Protein AF-A0A0R2DDH2-F1 (afdb_monomer)

Mean predicted aligned error: 10.07 Å

Secondary structure (DSSP, 8-state):
--HHHHHHHHHHHTTTS----------HHHHHHTS-SS--HHHHHHHHHHHHHHHHHHHHHHHT-HHHHHHHHHHHHIIIIIS-PPP-HHHHHHHHHHTT--HHHHHHHHH-HHHHHHHHHHHHHHHHTT--STT-EEE--TTT-SSPEEESS--HHHHHHHHHHTTS--HHHHHSPP----------------------

Foldseek 3Di:
DCQLVLVVLLCVLLPPPDDDDDQDDDDQVVLCVVDDDDDDPVSSVVSSVQSLLLQQLLLLLCVQHPVLSSQLVVVVCCCCPVVVDRRDPVVSLVSCVVSVHPSVSSVVSSPDPSSVVVNVVSNVVCVVVVPDDPQKDWADDPVPDPHTDIDNHRDSQVVQVVCVVSVSDHSVSSPDDPPDPDPPDDDDDDDDDDDDDDDD

Radius of gyration: 20.94 Å; Cα contacts (8 Å, |Δi|>4): 177; chains: 1; bounding box: 58×62×46 Å

Organism: NCBI:txid1423803

InterPro domains:
  IPR036249 Thioredoxin-like superfamily [SSF52833] (52-134)

pLDDT: mean 81.93, std 19.66, range [26.41, 98.62]

Solvent-accessible surface area (backbone atoms only — not comparable to full-atom values): 12262 Å² total; per-residue (Å²): 137,62,40,69,62,34,53,49,55,50,36,62,75,50,70,74,80,60,85,86,80,92,70,73,82,87,54,70,67,62,50,54,73,74,49,66,97,83,69,53,73,65,60,50,51,54,54,44,50,51,54,51,52,54,50,18,44,40,40,20,37,34,76,78,31,66,69,40,14,51,51,35,47,52,51,49,47,41,42,40,68,76,64,65,42,79,88,45,70,68,54,52,53,52,45,36,54,77,47,68,49,62,62,70,60,36,59,56,29,37,76,30,68,64,25,54,50,53,49,52,50,38,46,49,53,36,53,76,70,67,56,85,62,82,65,50,46,76,48,70,47,86,89,82,47,94,63,66,47,80,35,70,69,51,44,60,64,57,52,33,53,49,33,35,78,70,71,74,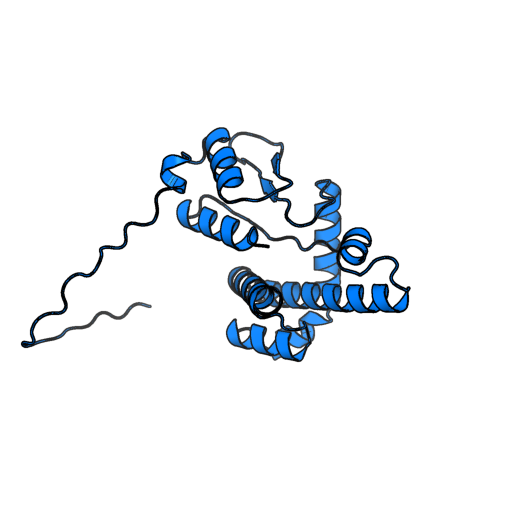45,56,47,68,72,72,68,54,72,84,84,69,79,78,86,86,75,92,77,85,88,82,84,88,82,86,84,90,82,90,83,135

Structure (mmCIF, N/CA/C/O backbone):
data_AF-A0A0R2DDH2-F1
#
_entry.id   AF-A0A0R2DDH2-F1
#
loop_
_atom_site.group_PDB
_atom_site.id
_atom_site.type_symbol
_atom_site.label_atom_id
_atom_site.label_alt_id
_atom_site.label_comp_id
_atom_site.label_asym_id
_atom_site.label_entity_id
_atom_site.label_seq_id
_atom_site.pdbx_PDB_ins_code
_atom_site.Cartn_x
_atom_site.Cartn_y
_atom_site.Cartn_z
_atom_site.occupancy
_atom_site.B_iso_or_equiv
_atom_site.auth_seq_id
_atom_site.auth_comp_id
_atom_site.auth_asym_id
_atom_site.auth_atom_id
_atom_site.pdbx_PDB_model_num
ATOM 1 N N . MET A 1 1 ? 7.000 -7.025 6.823 1.00 53.12 1 MET A N 1
ATOM 2 C CA . MET A 1 1 ? 6.275 -6.348 7.921 1.00 53.12 1 MET A CA 1
ATOM 3 C C . MET A 1 1 ? 5.019 -7.145 8.239 1.00 53.12 1 MET A C 1
ATOM 5 O O . MET A 1 1 ? 4.517 -7.813 7.346 1.00 53.12 1 MET A O 1
ATOM 9 N N . ARG A 1 2 ? 4.551 -7.139 9.495 1.00 76.75 2 ARG A N 1
ATOM 10 C CA . ARG A 1 2 ? 3.317 -7.838 9.925 1.00 76.75 2 ARG A CA 1
ATOM 11 C C . ARG A 1 2 ? 2.198 -6.866 10.337 1.00 76.75 2 ARG A C 1
ATOM 13 O O . ARG A 1 2 ? 1.132 -7.307 10.755 1.00 76.75 2 ARG A O 1
ATOM 20 N N . SER A 1 3 ? 2.439 -5.562 10.229 1.00 82.81 3 SER A N 1
ATOM 21 C CA . SER A 1 3 ? 1.581 -4.504 10.765 1.00 82.81 3 SER A CA 1
ATOM 22 C C . SER A 1 3 ? 0.201 -4.469 10.107 1.00 82.81 3 SER A C 1
ATOM 24 O O . SER A 1 3 ? -0.801 -4.349 10.803 1.00 82.81 3 SER A O 1
ATOM 26 N N . GLU A 1 4 ? 0.115 -4.675 8.795 1.00 85.62 4 GLU A N 1
ATOM 27 C CA . GLU A 1 4 ? -1.145 -4.717 8.049 1.00 85.62 4 GLU A CA 1
ATOM 28 C C . GLU A 1 4 ? -2.008 -5.906 8.473 1.00 85.62 4 GLU A C 1
ATOM 30 O O . GLU A 1 4 ? -3.202 -5.744 8.732 1.00 85.62 4 GLU A O 1
ATOM 35 N N . ARG A 1 5 ? -1.394 -7.089 8.634 1.00 87.38 5 ARG A N 1
ATOM 36 C CA . ARG A 1 5 ? -2.072 -8.280 9.174 1.00 87.38 5 ARG A CA 1
ATOM 37 C C . ARG A 1 5 ? -2.555 -8.043 10.610 1.00 87.38 5 ARG A C 1
ATOM 39 O O . ARG A 1 5 ? -3.672 -8.433 10.933 1.00 87.38 5 ARG A O 1
ATOM 46 N N . ASN A 1 6 ? -1.762 -7.367 11.446 1.00 86.75 6 ASN A N 1
ATOM 47 C CA . ASN A 1 6 ? -2.155 -7.019 12.818 1.00 86.75 6 ASN A CA 1
ATOM 48 C C . ASN A 1 6 ? -3.350 -6.051 12.852 1.00 86.75 6 ASN A C 1
ATOM 50 O O . ASN A 1 6 ? -4.280 -6.272 13.622 1.00 86.75 6 ASN A O 1
ATOM 54 N N . ILE A 1 7 ? -3.352 -5.013 12.005 1.00 86.88 7 ILE A N 1
ATOM 55 C CA . ILE A 1 7 ? -4.459 -4.045 11.908 1.00 86.88 7 ILE A CA 1
ATOM 56 C C . ILE A 1 7 ? -5.742 -4.735 11.439 1.00 86.88 7 ILE A C 1
ATOM 58 O O . ILE A 1 7 ? -6.810 -4.477 11.988 1.00 86.88 7 ILE A O 1
ATOM 62 N N . MET A 1 8 ? -5.651 -5.632 10.455 1.00 85.88 8 MET A N 1
ATOM 63 C CA . MET A 1 8 ? -6.814 -6.406 10.025 1.00 85.88 8 MET A CA 1
ATOM 64 C C . MET A 1 8 ? -7.331 -7.331 11.120 1.00 85.88 8 MET A C 1
ATOM 66 O O . MET A 1 8 ? -8.523 -7.300 11.404 1.00 85.88 8 MET A O 1
ATOM 70 N N . LYS A 1 9 ? -6.436 -8.079 11.786 1.00 85.69 9 LYS A N 1
ATOM 71 C CA . LYS A 1 9 ? -6.807 -8.931 12.922 1.00 85.69 9 LYS A CA 1
ATOM 72 C C . LYS A 1 9 ? -7.557 -8.112 13.972 1.00 85.69 9 LYS A C 1
ATOM 74 O O . LYS A 1 9 ? -8.606 -8.539 14.437 1.00 85.69 9 LYS A O 1
ATOM 79 N N . LEU A 1 10 ? -7.055 -6.928 14.318 1.00 84.62 10 LEU A N 1
ATOM 80 C CA . LEU A 1 10 ? -7.712 -6.034 15.270 1.00 84.62 10 LEU A CA 1
ATOM 81 C C . LEU A 1 10 ? -9.103 -5.597 14.781 1.00 84.62 10 LEU A C 1
ATOM 83 O O . LEU A 1 10 ? -10.067 -5.635 15.544 1.00 84.62 10 LEU A O 1
ATOM 87 N N . ALA A 1 11 ? -9.216 -5.188 13.516 1.00 85.38 11 ALA A N 1
ATOM 88 C CA . ALA A 1 11 ? -10.481 -4.745 12.936 1.00 85.38 11 ALA A CA 1
ATOM 89 C C . ALA A 1 11 ? -11.547 -5.855 12.935 1.00 85.38 11 ALA A C 1
ATOM 91 O O . ALA A 1 11 ? -12.715 -5.560 13.203 1.00 85.38 11 ALA A O 1
ATOM 92 N N . ASP A 1 12 ? -11.141 -7.107 12.706 1.00 83.75 12 ASP A N 1
ATOM 93 C CA . ASP A 1 12 ? -12.020 -8.277 12.773 1.00 83.75 12 ASP A CA 1
ATOM 94 C C . ASP A 1 12 ? -12.537 -8.510 14.206 1.00 83.75 12 ASP A C 1
ATOM 96 O O . ASP A 1 12 ? -13.735 -8.717 14.399 1.00 83.75 12 ASP A O 1
ATOM 100 N N . HIS A 1 13 ? -11.679 -8.379 15.232 1.00 81.38 13 HIS A N 1
ATOM 101 C CA . HIS A 1 13 ? -12.094 -8.504 16.643 1.00 81.38 13 HIS A CA 1
ATOM 102 C C . HIS A 1 13 ? -13.042 -7.378 17.085 1.00 81.38 13 HIS A C 1
ATOM 104 O O . HIS A 1 13 ? -13.909 -7.582 17.934 1.00 81.38 13 HIS A O 1
ATOM 110 N N . LEU A 1 14 ? -12.899 -6.180 16.513 1.00 79.50 14 LEU A N 1
ATOM 111 C CA . LEU A 1 14 ? -13.695 -5.002 16.874 1.00 79.50 14 LEU A CA 1
ATOM 112 C C . LEU A 1 14 ? -15.022 -4.889 16.106 1.00 79.50 14 LEU A C 1
ATOM 114 O O . LEU A 1 14 ? -15.728 -3.888 16.266 1.00 79.50 14 LEU A O 1
ATOM 118 N N . ASN A 1 15 ? -15.360 -5.900 15.295 1.00 68.19 15 ASN A N 1
ATOM 119 C CA . ASN A 1 15 ? -16.637 -6.098 14.603 1.00 68.19 15 ASN A CA 1
ATOM 120 C C . ASN A 1 15 ? -17.273 -4.788 14.094 1.00 68.19 15 ASN A C 1
ATOM 122 O O . ASN A 1 15 ? -18.353 -4.395 14.533 1.00 68.19 15 ASN A O 1
ATOM 126 N N . SER A 1 16 ? -16.583 -4.098 13.176 1.00 63.44 16 SER A N 1
ATOM 127 C CA . SER A 1 16 ? -16.999 -2.862 12.473 1.00 63.44 16 SER A CA 1
ATOM 128 C C . SER A 1 16 ? -16.955 -1.523 13.231 1.00 63.44 16 SER A C 1
ATOM 130 O O . SER A 1 16 ? -17.285 -0.491 12.648 1.00 63.44 16 SER A O 1
ATOM 132 N N . LYS A 1 17 ? -16.427 -1.470 14.461 1.00 69.75 17 LYS A N 1
ATOM 133 C CA . LYS A 1 17 ? -16.148 -0.181 15.139 1.00 69.75 17 LYS A CA 1
ATOM 134 C C . LYS A 1 17 ? -14.934 0.578 14.583 1.00 69.75 17 LYS A C 1
ATOM 136 O O . LYS A 1 17 ? -14.687 1.709 14.994 1.00 69.75 17 LYS A O 1
ATOM 141 N N . VAL A 1 18 ? -14.165 -0.025 13.674 1.00 77.88 18 VAL A N 1
ATOM 142 C CA . VAL A 1 18 ? -12.902 0.533 13.172 1.00 77.88 18 VAL A CA 1
ATOM 143 C C . VAL A 1 18 ? -12.913 0.641 11.654 1.00 77.88 18 VAL A C 1
ATOM 145 O O . VAL A 1 18 ? -13.172 -0.326 10.941 1.00 77.88 18 VAL A O 1
ATOM 148 N N . SER A 1 19 ? -12.567 1.830 11.162 1.00 82.62 19 SER A N 1
ATOM 149 C CA . SER A 1 19 ? -12.241 2.080 9.760 1.00 82.62 19 SER A CA 1
ATOM 150 C C . SER A 1 19 ? -10.747 2.354 9.647 1.00 82.62 19 SER A C 1
ATOM 152 O O . SER A 1 19 ? -10.200 3.138 10.417 1.00 82.62 19 SER A O 1
ATOM 154 N N . PHE A 1 20 ? -10.086 1.714 8.687 1.00 86.62 20 PHE A N 1
ATOM 155 C CA . PHE A 1 20 ? -8.660 1.898 8.441 1.00 86.62 20 PHE A CA 1
ATOM 156 C C . PHE A 1 20 ? -8.361 1.931 6.942 1.00 86.62 20 PHE A C 1
ATOM 158 O O . PHE A 1 20 ? -9.062 1.328 6.116 1.00 86.62 20 PHE A O 1
ATOM 165 N N . GLN A 1 21 ? -7.281 2.621 6.598 1.00 87.88 21 GLN A N 1
ATOM 166 C CA . GLN A 1 21 ? -6.750 2.712 5.248 1.00 87.88 21 GLN A CA 1
ATOM 167 C C . GLN A 1 21 ? -5.232 2.585 5.311 1.00 87.88 21 GLN A C 1
ATOM 169 O O . GLN A 1 21 ? -4.587 3.275 6.095 1.00 87.88 21 GLN A O 1
ATOM 174 N N . PHE A 1 22 ? -4.671 1.715 4.472 1.00 91.38 22 PHE A N 1
ATOM 175 C CA . PHE A 1 22 ? -3.227 1.644 4.287 1.00 91.38 22 PHE A CA 1
ATOM 176 C C . PHE A 1 22 ? -2.808 2.678 3.249 1.00 91.38 22 PHE A C 1
ATOM 178 O O . PHE A 1 22 ? -3.300 2.656 2.116 1.00 91.38 22 PHE A O 1
ATOM 185 N N . VAL A 1 23 ? -1.916 3.569 3.668 1.00 91.81 23 VAL A N 1
ATOM 186 C CA . VAL A 1 23 ? -1.350 4.648 2.861 1.00 91.81 23 VAL A CA 1
ATOM 187 C C . VAL A 1 23 ? 0.088 4.242 2.520 1.00 91.81 23 VAL A C 1
ATOM 189 O O . VAL A 1 23 ? 0.911 4.149 3.433 1.00 91.81 23 VAL A O 1
ATOM 192 N N . PRO A 1 24 ? 0.404 3.926 1.252 1.00 91.56 24 PRO A N 1
ATOM 193 C CA . PRO A 1 24 ? 1.761 3.599 0.857 1.00 91.56 24 PRO A CA 1
ATOM 194 C C . PRO A 1 24 ? 2.643 4.843 0.967 1.00 91.56 24 PRO A C 1
ATOM 196 O O . PRO A 1 24 ? 2.222 5.942 0.607 1.00 91.56 24 PRO A O 1
ATOM 199 N N . LEU A 1 25 ? 3.874 4.648 1.438 1.00 90.81 25 LEU A N 1
ATOM 200 C CA . LEU A 1 25 ? 4.876 5.698 1.560 1.00 90.81 25 LEU A CA 1
ATOM 201 C C . LEU A 1 25 ? 6.077 5.363 0.673 1.00 90.81 25 LEU A C 1
ATOM 203 O O . LEU A 1 25 ? 6.647 4.279 0.782 1.00 90.81 25 LEU A O 1
ATOM 207 N N . LEU A 1 26 ? 6.485 6.307 -0.170 1.00 91.31 26 LEU A N 1
ATOM 208 C CA . LEU A 1 26 ? 7.710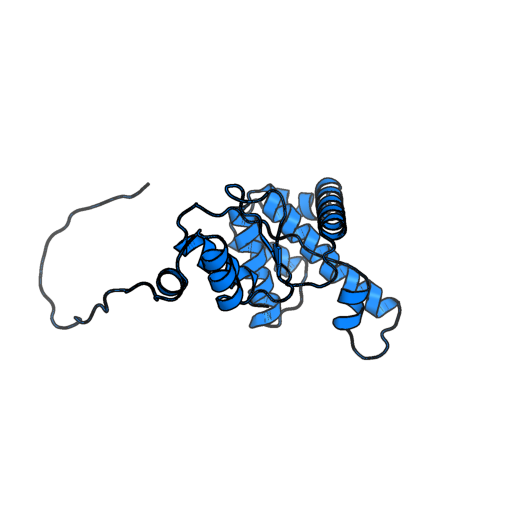 6.223 -0.961 1.00 91.31 26 LEU A CA 1
ATOM 209 C C . LEU A 1 26 ? 8.470 7.543 -0.877 1.00 91.31 26 LEU A C 1
ATOM 211 O O . LEU A 1 26 ? 7.955 8.604 -1.227 1.00 91.31 26 LEU A O 1
ATOM 215 N N . ASN A 1 27 ? 9.708 7.486 -0.409 1.00 88.31 27 ASN A N 1
ATOM 216 C CA . ASN A 1 27 ? 10.624 8.618 -0.373 1.00 88.31 27 ASN A CA 1
ATOM 217 C C . ASN A 1 27 ? 12.066 8.107 -0.527 1.00 88.31 27 ASN A C 1
ATOM 219 O O . ASN A 1 27 ? 12.308 6.900 -0.525 1.00 88.31 27 ASN A O 1
ATOM 223 N N . GLN A 1 28 ? 13.031 9.018 -0.665 1.00 85.19 28 GLN A N 1
ATOM 224 C CA . GLN A 1 28 ? 14.433 8.632 -0.861 1.00 85.19 28 GLN A CA 1
ATOM 225 C C . GLN A 1 28 ? 15.007 7.835 0.318 1.00 85.19 28 GLN A C 1
ATOM 227 O O . GLN A 1 28 ? 15.762 6.895 0.089 1.00 85.19 28 GLN A O 1
ATOM 232 N N . GLN A 1 29 ? 14.602 8.138 1.555 1.00 85.50 29 GLN A N 1
ATOM 233 C CA . GLN A 1 29 ? 15.086 7.428 2.743 1.00 85.50 29 GLN A CA 1
ATOM 234 C C . GLN A 1 29 ? 14.689 5.945 2.717 1.00 85.50 29 GLN A C 1
ATOM 236 O O . GLN A 1 29 ? 15.520 5.088 3.003 1.00 85.50 29 GLN A O 1
ATOM 241 N N . ILE A 1 30 ? 13.457 5.630 2.299 1.00 86.94 30 ILE A N 1
ATOM 242 C CA . ILE A 1 30 ? 12.976 4.246 2.139 1.00 86.94 30 ILE A CA 1
ATOM 243 C C . ILE A 1 30 ? 13.804 3.496 1.087 1.00 86.94 30 ILE A C 1
ATOM 245 O O . ILE A 1 30 ? 14.169 2.336 1.286 1.00 86.94 30 ILE A O 1
ATOM 249 N N . ILE A 1 31 ? 14.137 4.155 -0.027 1.00 88.88 31 ILE A N 1
ATOM 250 C CA . ILE A 1 31 ? 14.972 3.554 -1.074 1.00 88.88 31 ILE A CA 1
ATOM 251 C C . ILE A 1 31 ? 16.372 3.255 -0.545 1.00 88.88 31 ILE A C 1
ATOM 253 O O . ILE A 1 31 ? 16.856 2.136 -0.709 1.00 88.88 31 ILE A O 1
ATOM 257 N N . GLU A 1 32 ? 17.000 4.221 0.121 1.00 86.38 32 GLU A N 1
ATOM 258 C CA . GLU A 1 32 ? 18.350 4.078 0.671 1.00 86.38 32 GLU A CA 1
ATOM 259 C C . GLU A 1 32 ? 18.438 2.965 1.716 1.00 86.38 32 GLU A C 1
ATOM 261 O O . GLU A 1 32 ? 19.362 2.158 1.664 1.00 86.38 32 GLU A O 1
ATOM 266 N N . GLN A 1 33 ? 17.449 2.865 2.608 1.00 85.88 33 GLN A N 1
ATOM 267 C CA . GLN A 1 33 ? 17.371 1.810 3.626 1.00 85.88 33 GLN A CA 1
ATOM 268 C C . GLN A 1 33 ? 17.232 0.405 3.030 1.00 85.88 33 GLN A C 1
ATOM 270 O O . GLN A 1 33 ? 17.599 -0.579 3.670 1.00 85.88 33 GLN A O 1
ATOM 275 N N . SER A 1 34 ? 16.696 0.299 1.814 1.00 85.12 34 SER A N 1
ATOM 276 C CA . SER A 1 34 ? 16.480 -0.984 1.145 1.00 85.12 34 SER A CA 1
ATOM 277 C C . SER A 1 34 ? 17.700 -1.485 0.356 1.00 85.12 34 SER A C 1
ATOM 279 O O . SER A 1 34 ? 17.701 -2.624 -0.121 1.00 85.12 34 SER A O 1
ATOM 281 N N . LEU A 1 35 ? 18.721 -0.648 0.163 1.00 88.00 35 LEU A N 1
ATOM 282 C CA . LEU A 1 35 ? 19.890 -0.932 -0.670 1.00 88.00 35 LEU A CA 1
ATOM 283 C C . LEU A 1 35 ? 21.146 -1.185 0.178 1.00 88.00 35 LEU A C 1
ATOM 285 O O . LEU A 1 35 ? 21.194 -0.913 1.375 1.00 88.00 35 LEU A O 1
ATOM 289 N N . THR A 1 36 ? 22.178 -1.739 -0.456 1.00 82.69 36 THR A N 1
ATOM 290 C CA . THR A 1 36 ? 23.491 -1.948 0.167 1.00 82.69 36 THR A CA 1
ATOM 291 C C . THR A 1 36 ? 24.202 -0.617 0.425 1.00 82.69 36 THR A C 1
ATOM 293 O O . THR A 1 36 ? 23.817 0.435 -0.086 1.00 82.69 36 THR A O 1
ATOM 296 N N . ALA A 1 37 ? 25.264 -0.637 1.236 1.00 75.19 37 ALA A N 1
ATOM 297 C CA . ALA A 1 37 ? 26.001 0.574 1.577 1.00 75.19 37 ALA A CA 1
ATOM 298 C C . ALA A 1 37 ? 26.627 1.228 0.322 1.00 75.19 37 ALA A C 1
ATOM 300 O O . ALA A 1 37 ? 27.576 0.693 -0.246 1.00 75.19 37 ALA A O 1
ATOM 301 N N . ARG A 1 38 ? 26.130 2.429 -0.028 1.00 83.31 38 ARG A N 1
ATOM 302 C CA . ARG A 1 38 ? 26.512 3.300 -1.169 1.00 83.31 38 ARG A CA 1
ATOM 303 C C . ARG A 1 38 ? 25.999 2.847 -2.552 1.00 83.31 38 ARG A C 1
ATOM 305 O O . ARG A 1 38 ? 26.811 2.567 -3.431 1.00 83.31 38 ARG A O 1
ATOM 312 N N . PRO A 1 39 ? 24.676 2.869 -2.790 1.00 86.69 39 PRO A N 1
ATOM 313 C CA . PRO A 1 39 ? 24.130 2.559 -4.104 1.00 86.69 39 PRO A CA 1
ATOM 314 C C . PRO A 1 39 ? 24.378 3.699 -5.099 1.00 86.69 39 PRO A C 1
ATOM 316 O O . PRO A 1 39 ? 24.338 4.884 -4.742 1.00 86.69 39 PRO A O 1
ATOM 319 N N . THR A 1 40 ? 24.588 3.327 -6.356 1.00 91.12 40 THR A N 1
ATOM 320 C CA . THR A 1 40 ? 24.648 4.219 -7.517 1.00 91.12 40 THR A CA 1
ATOM 321 C C . THR A 1 40 ? 23.282 4.847 -7.816 1.00 91.12 40 THR A C 1
ATOM 323 O O . THR A 1 40 ? 22.241 4.406 -7.328 1.00 91.12 40 THR A O 1
ATOM 326 N N . LEU A 1 41 ? 23.264 5.892 -8.652 1.00 90.25 41 LEU A N 1
ATOM 327 C CA . LEU A 1 41 ? 22.010 6.511 -9.100 1.00 90.25 41 LEU A CA 1
ATOM 328 C C . LEU A 1 41 ? 21.125 5.534 -9.886 1.00 90.25 41 LEU A C 1
ATOM 330 O O . LEU A 1 41 ? 19.910 5.572 -9.726 1.00 90.25 41 LEU A O 1
ATOM 334 N N . ALA A 1 42 ? 21.726 4.655 -10.692 1.00 92.38 42 ALA A N 1
ATOM 335 C CA . ALA A 1 42 ? 20.993 3.638 -11.440 1.00 92.38 42 ALA A CA 1
ATOM 336 C C . ALA A 1 42 ? 20.279 2.666 -10.489 1.00 92.38 42 ALA A C 1
ATOM 338 O O . ALA A 1 42 ? 19.064 2.534 -10.560 1.00 92.38 42 ALA A O 1
ATOM 339 N N . GLU A 1 43 ? 20.993 2.112 -9.504 1.00 91.94 43 GLU A N 1
ATOM 340 C CA . GLU A 1 43 ? 20.407 1.189 -8.519 1.00 91.94 43 GLU A CA 1
ATOM 341 C C . GLU A 1 43 ? 19.287 1.840 -7.692 1.00 91.94 43 GLU A C 1
ATOM 343 O O . GLU A 1 43 ? 18.283 1.196 -7.377 1.00 91.94 43 GLU A O 1
ATOM 348 N N . ARG A 1 44 ? 19.429 3.131 -7.353 1.00 91.62 44 ARG A N 1
ATOM 349 C CA . ARG A 1 44 ? 18.370 3.898 -6.675 1.00 91.62 44 ARG A CA 1
ATOM 350 C C . ARG A 1 44 ? 17.134 4.054 -7.554 1.00 91.62 44 ARG A C 1
ATOM 352 O O . ARG A 1 44 ? 16.028 3.845 -7.061 1.00 91.62 44 ARG A O 1
ATOM 359 N N . ASN A 1 45 ? 17.317 4.418 -8.822 1.00 92.94 45 ASN A N 1
ATOM 360 C CA . ASN A 1 45 ? 16.218 4.592 -9.768 1.00 92.94 45 ASN A CA 1
ATOM 361 C C . ASN A 1 45 ? 15.503 3.266 -10.032 1.00 92.94 45 ASN A C 1
ATOM 363 O O . ASN A 1 45 ? 14.278 3.222 -9.989 1.00 92.94 45 ASN A O 1
ATOM 367 N N . ASP A 1 46 ? 16.252 2.180 -10.215 1.00 93.00 46 ASP A N 1
ATOM 368 C CA . ASP A 1 46 ? 15.690 0.847 -10.428 1.00 93.00 46 ASP A CA 1
ATOM 369 C C . ASP A 1 46 ? 14.858 0.412 -9.219 1.00 93.00 46 ASP A C 1
ATOM 371 O O . ASP A 1 46 ? 13.709 -0.011 -9.359 1.00 93.00 46 ASP A O 1
ATOM 375 N N . ARG A 1 47 ? 15.391 0.596 -8.004 1.00 93.62 47 ARG A N 1
ATOM 376 C CA . ARG A 1 47 ? 14.654 0.285 -6.776 1.00 93.62 47 ARG A CA 1
ATOM 377 C C . ARG A 1 47 ? 13.412 1.154 -6.605 1.00 93.62 47 ARG A C 1
ATOM 379 O O . ARG A 1 47 ? 12.364 0.642 -6.213 1.00 93.62 47 ARG A O 1
ATOM 386 N N . PHE A 1 48 ? 13.523 2.448 -6.896 1.00 94.44 48 PHE A N 1
ATOM 387 C CA . PHE A 1 48 ? 12.394 3.369 -6.855 1.00 94.44 48 PHE A CA 1
ATOM 388 C C . PHE A 1 48 ? 11.294 2.937 -7.819 1.00 94.44 48 PHE A C 1
ATOM 390 O O . PHE A 1 48 ? 10.138 2.865 -7.412 1.00 94.44 48 PHE A O 1
ATOM 397 N N . ASN A 1 49 ? 11.652 2.590 -9.055 1.00 94.81 49 ASN A N 1
ATOM 398 C CA . ASN A 1 49 ? 10.701 2.172 -10.079 1.00 94.81 49 ASN A CA 1
ATOM 399 C C . ASN A 1 49 ? 9.932 0.916 -9.658 1.00 94.81 49 ASN A C 1
ATOM 401 O O . ASN A 1 49 ? 8.712 0.891 -9.793 1.00 94.81 49 ASN A O 1
ATOM 405 N N . VAL A 1 50 ? 10.607 -0.077 -9.069 1.00 94.88 50 VAL A N 1
ATOM 406 C CA . VAL A 1 50 ? 9.944 -1.291 -8.560 1.00 94.88 50 VAL A CA 1
ATOM 407 C C . VAL A 1 50 ? 8.911 -0.954 -7.481 1.00 94.88 50 VAL A C 1
ATOM 409 O O . VAL A 1 50 ? 7.776 -1.425 -7.539 1.00 94.88 50 VAL A O 1
ATOM 412 N N . TYR A 1 51 ? 9.269 -0.120 -6.500 1.00 95.19 51 TYR A N 1
ATOM 413 C CA . TYR A 1 51 ? 8.330 0.275 -5.444 1.00 95.19 51 TYR A CA 1
ATOM 414 C C . TYR A 1 51 ? 7.192 1.135 -5.981 1.00 95.19 51 TYR A C 1
ATOM 416 O O . TYR A 1 51 ? 6.044 0.951 -5.589 1.00 95.19 51 TYR A O 1
ATOM 424 N N . TYR A 1 52 ? 7.496 2.046 -6.899 1.00 96.56 52 TYR A N 1
ATOM 425 C CA . TYR A 1 52 ? 6.503 2.898 -7.527 1.00 96.56 52 TYR A CA 1
ATOM 426 C C . TYR A 1 52 ? 5.470 2.071 -8.301 1.00 96.56 52 TYR A C 1
ATOM 428 O O . TYR A 1 52 ? 4.275 2.233 -8.071 1.00 96.56 52 TYR A O 1
ATOM 436 N N . GLN A 1 53 ? 5.913 1.113 -9.118 1.00 97.25 53 GLN A N 1
ATOM 437 C CA . GLN A 1 53 ? 5.030 0.191 -9.839 1.00 97.25 53 GLN A CA 1
ATOM 438 C C . GLN A 1 53 ? 4.179 -0.659 -8.889 1.00 97.25 53 GLN A C 1
ATOM 440 O O . GLN A 1 53 ? 2.977 -0.799 -9.105 1.00 97.25 53 GLN A O 1
ATOM 445 N N . ALA A 1 54 ? 4.760 -1.173 -7.801 1.00 97.44 54 ALA A N 1
ATOM 446 C CA . ALA A 1 54 ? 4.010 -1.916 -6.788 1.00 97.44 54 ALA A CA 1
ATOM 447 C C . ALA A 1 54 ? 2.908 -1.066 -6.136 1.00 97.44 54 ALA A C 1
ATOM 449 O O . ALA A 1 54 ? 1.788 -1.534 -5.919 1.00 97.44 54 ALA A O 1
ATOM 450 N N . ILE A 1 55 ? 3.203 0.205 -5.862 1.00 97.56 55 ILE A N 1
ATOM 451 C CA . ILE A 1 55 ? 2.239 1.144 -5.291 1.00 97.56 55 ILE A CA 1
ATOM 452 C C . ILE A 1 55 ? 1.125 1.472 -6.287 1.00 97.56 55 ILE A C 1
ATOM 454 O O . ILE A 1 55 ? -0.042 1.480 -5.893 1.00 97.56 55 ILE A O 1
ATOM 458 N N . LEU A 1 56 ? 1.451 1.716 -7.558 1.00 98.31 56 LEU A N 1
ATOM 459 C CA . LEU A 1 56 ? 0.436 1.975 -8.580 1.00 98.31 56 LEU A CA 1
ATOM 460 C C . LEU A 1 56 ? -0.463 0.754 -8.808 1.00 98.31 56 LEU A C 1
ATOM 462 O O . LEU A 1 56 ? -1.681 0.905 -8.848 1.00 98.31 56 LEU A O 1
ATOM 466 N N . ALA A 1 57 ? 0.103 -0.455 -8.819 1.00 98.44 57 ALA A N 1
ATOM 467 C CA . ALA A 1 57 ? -0.668 -1.695 -8.867 1.00 98.44 57 ALA A CA 1
ATOM 468 C C . ALA A 1 57 ? -1.620 -1.828 -7.666 1.00 98.44 57 ALA A C 1
ATOM 470 O O . ALA A 1 57 ? -2.795 -2.159 -7.815 1.00 98.44 57 ALA A O 1
ATOM 471 N N . TYR A 1 58 ? -1.158 -1.497 -6.457 1.00 98.31 58 TYR A N 1
ATOM 472 C CA . TYR A 1 58 ? -2.036 -1.455 -5.286 1.00 98.31 58 TYR A CA 1
ATOM 473 C C . TYR A 1 58 ? -3.151 -0.403 -5.427 1.00 98.31 58 TYR A C 1
ATOM 475 O O . TYR A 1 58 ? -4.293 -0.663 -5.039 1.00 98.31 58 TYR A O 1
ATOM 483 N N . LYS A 1 59 ? -2.863 0.766 -6.014 1.00 98.19 59 LYS A N 1
ATOM 484 C CA . LYS A 1 59 ? -3.873 1.800 -6.285 1.00 98.19 59 LYS A CA 1
ATOM 485 C C . LYS A 1 59 ? -4.922 1.337 -7.293 1.00 98.19 59 LYS A C 1
ATOM 487 O O . LYS A 1 59 ? -6.106 1.476 -6.998 1.00 98.19 59 LYS A O 1
ATOM 492 N N . ALA A 1 60 ? -4.507 0.710 -8.389 1.00 98.38 60 ALA A N 1
ATOM 493 C CA . ALA A 1 60 ? -5.409 0.096 -9.360 1.00 98.38 60 ALA A CA 1
ATOM 494 C C . ALA A 1 60 ? -6.331 -0.945 -8.697 1.00 98.38 60 ALA A C 1
ATOM 496 O O . ALA A 1 60 ? -7.553 -0.895 -8.830 1.00 98.38 60 ALA A O 1
ATOM 497 N N . ALA A 1 61 ? -5.773 -1.828 -7.861 1.00 98.44 61 ALA A N 1
ATOM 498 C CA . ALA A 1 61 ? -6.568 -2.805 -7.116 1.00 98.44 61 ALA A CA 1
ATOM 499 C C . ALA A 1 61 ? -7.584 -2.154 -6.153 1.00 98.44 61 ALA A C 1
ATOM 501 O O . ALA A 1 61 ? -8.682 -2.679 -5.953 1.00 98.44 61 ALA A O 1
ATOM 502 N N . LEU A 1 62 ? -7.243 -1.008 -5.548 1.00 97.88 62 LEU A N 1
ATOM 503 C CA . LEU A 1 62 ? -8.158 -0.252 -4.688 1.00 97.88 62 LEU A CA 1
ATOM 504 C C . LEU A 1 62 ? -9.323 0.384 -5.457 1.00 97.88 62 LEU A C 1
ATOM 506 O O . LEU A 1 62 ? -10.407 0.497 -4.878 1.00 97.88 62 LEU A O 1
ATOM 510 N N . PHE A 1 63 ? -9.133 0.778 -6.721 1.00 97.94 63 PHE A N 1
ATOM 511 C CA . PHE A 1 63 ? -10.197 1.353 -7.555 1.00 97.94 63 PHE A CA 1
ATOM 512 C C . PHE A 1 63 ? -11.319 0.352 -7.833 1.00 97.94 63 PHE A C 1
ATOM 514 O O . PHE A 1 63 ? -12.489 0.725 -7.860 1.00 97.94 63 PHE A O 1
ATOM 521 N N . GLN A 1 64 ? -10.992 -0.938 -7.867 1.00 97.94 64 GLN A N 1
ATOM 522 C CA . GLN A 1 64 ? -11.972 -2.021 -7.971 1.00 97.94 64 GLN A CA 1
ATOM 523 C C . GLN A 1 64 ? -12.564 -2.465 -6.618 1.00 97.94 64 GLN A C 1
ATOM 525 O O . GLN A 1 64 ? -13.318 -3.442 -6.537 1.00 97.94 64 GLN A O 1
ATOM 530 N N . GLY A 1 65 ? -12.233 -1.754 -5.535 1.00 96.38 65 GLY A N 1
ATOM 531 C CA . GLY A 1 65 ? -12.848 -1.894 -4.220 1.00 96.38 65 GLY A CA 1
ATOM 532 C C . GLY A 1 65 ? -11.850 -2.139 -3.088 1.00 96.38 65 GLY A C 1
ATOM 533 O O . GLY A 1 65 ? -10.944 -2.966 -3.175 1.00 96.38 65 GLY A O 1
ATOM 534 N N . LYS A 1 66 ? -12.092 -1.488 -1.940 1.00 93.50 66 LYS A N 1
ATOM 535 C CA . LYS A 1 66 ? -11.206 -1.533 -0.759 1.00 93.50 66 LYS A CA 1
ATOM 536 C C . LYS A 1 66 ? -10.897 -2.951 -0.273 1.00 93.50 66 LYS A C 1
ATOM 538 O O . LYS A 1 66 ? -9.776 -3.212 0.148 1.00 93.50 66 LYS A O 1
ATOM 543 N N . ARG A 1 67 ? -11.873 -3.867 -0.316 1.00 92.50 67 ARG A N 1
ATOM 544 C CA . ARG A 1 67 ? -11.667 -5.264 0.104 1.00 92.50 67 ARG A CA 1
ATOM 545 C C . ARG A 1 67 ? -10.683 -5.981 -0.822 1.00 92.50 67 ARG A C 1
ATOM 547 O O . ARG A 1 67 ? -9.727 -6.560 -0.322 1.00 92.50 67 ARG A O 1
ATOM 554 N N . LYS A 1 68 ? -10.879 -5.881 -2.142 1.00 95.94 68 LYS A N 1
ATOM 555 C CA . LYS A 1 68 ? -9.986 -6.502 -3.129 1.00 95.94 68 LYS A CA 1
ATOM 556 C C . LYS A 1 68 ? -8.592 -5.874 -3.095 1.00 95.94 68 LYS A C 1
ATOM 558 O O . LYS A 1 68 ? -7.612 -6.604 -3.055 1.00 95.94 68 LYS A O 1
ATOM 563 N N . GLY A 1 69 ? -8.498 -4.546 -2.989 1.00 96.75 69 GLY A N 1
ATOM 564 C CA . GLY A 1 69 ? -7.213 -3.857 -2.843 1.00 96.75 69 GLY A CA 1
ATOM 565 C C . GLY A 1 69 ? -6.435 -4.274 -1.590 1.00 96.75 69 GLY A C 1
ATOM 566 O O . GLY A 1 69 ? -5.229 -4.490 -1.663 1.00 96.75 69 GLY A O 1
ATOM 567 N N . ARG A 1 70 ? -7.111 -4.470 -0.445 1.00 94.69 70 ARG A N 1
ATOM 568 C CA . ARG A 1 70 ? -6.473 -5.011 0.771 1.00 94.69 70 ARG A CA 1
ATOM 569 C C . ARG A 1 70 ? -5.973 -6.441 0.560 1.00 94.69 70 ARG A C 1
ATOM 571 O O . ARG A 1 70 ? -4.830 -6.719 0.903 1.00 94.69 70 ARG A O 1
ATOM 578 N N . SER A 1 71 ? -6.788 -7.321 -0.025 1.00 95.81 71 SER A N 1
ATOM 579 C CA . SER A 1 71 ? -6.361 -8.685 -0.373 1.00 95.81 71 SER A CA 1
ATOM 580 C C . SER A 1 71 ? -5.139 -8.676 -1.294 1.00 95.81 71 SER A C 1
ATOM 582 O O . SER A 1 71 ? -4.161 -9.363 -1.015 1.00 95.81 71 SER A O 1
ATOM 584 N N . PHE A 1 72 ? -5.146 -7.822 -2.319 1.00 98.19 72 PHE A N 1
ATOM 585 C CA . PHE A 1 72 ? -4.031 -7.658 -3.247 1.00 98.19 72 PHE A CA 1
ATOM 586 C C . PHE A 1 72 ? -2.743 -7.229 -2.538 1.00 98.19 72 PHE A C 1
ATOM 588 O O . PHE A 1 72 ? -1.699 -7.845 -2.743 1.00 98.19 72 PHE A O 1
ATOM 595 N N . LEU A 1 73 ? -2.815 -6.230 -1.649 1.00 96.56 73 LEU A N 1
ATOM 596 C CA . LEU A 1 73 ? -1.663 -5.778 -0.863 1.00 96.56 73 LEU A CA 1
ATOM 597 C C . LEU A 1 73 ? -1.055 -6.915 -0.033 1.00 96.56 73 LEU A C 1
ATOM 599 O O . LEU A 1 73 ? 0.160 -7.093 -0.026 1.00 96.56 73 LEU A O 1
ATOM 603 N N . LEU A 1 74 ? -1.883 -7.698 0.657 1.00 94.88 74 LEU A N 1
ATOM 604 C CA . LEU A 1 74 ? -1.402 -8.771 1.533 1.00 94.88 74 LEU A CA 1
ATOM 605 C C . LEU A 1 74 ? -0.806 -9.932 0.748 1.00 94.88 74 LEU A C 1
ATOM 607 O O . LEU A 1 74 ? 0.206 -10.492 1.174 1.00 94.88 74 LEU A O 1
ATOM 611 N N . ASN A 1 75 ? -1.416 -10.280 -0.386 1.00 97.00 75 ASN A N 1
ATOM 612 C CA . ASN A 1 75 ? -0.901 -11.317 -1.269 1.00 97.00 75 ASN A CA 1
ATOM 613 C C . ASN A 1 75 ? 0.434 -10.867 -1.880 1.00 97.00 75 ASN A C 1
ATOM 615 O O . ASN A 1 75 ? 1.391 -11.637 -1.881 1.00 97.00 75 ASN A O 1
ATOM 619 N N . MET A 1 76 ? 0.546 -9.598 -2.293 1.00 97.19 76 MET A N 1
ATOM 620 C CA . MET A 1 76 ? 1.806 -9.010 -2.758 1.00 97.19 76 MET A CA 1
ATOM 621 C C . MET A 1 76 ? 2.887 -9.049 -1.675 1.00 97.19 76 MET A C 1
ATOM 623 O O . MET A 1 76 ? 4.006 -9.490 -1.932 1.00 97.19 76 MET A O 1
ATOM 627 N N . GLN A 1 77 ? 2.559 -8.622 -0.453 1.00 94.31 77 GLN A N 1
ATOM 628 C CA . GLN A 1 77 ? 3.489 -8.666 0.673 1.00 94.31 77 GLN A CA 1
ATOM 629 C C . GLN A 1 77 ? 3.925 -10.097 0.982 1.00 94.31 77 GLN A C 1
ATOM 631 O O . GLN A 1 77 ? 5.108 -10.322 1.211 1.00 94.31 77 GLN A O 1
ATOM 636 N N . SER A 1 78 ? 3.011 -11.069 0.944 1.00 94.88 78 SER A N 1
ATOM 637 C CA . SER A 1 78 ? 3.361 -12.475 1.146 1.00 94.88 78 SER A CA 1
ATOM 638 C C . SER A 1 78 ? 4.280 -12.993 0.036 1.00 94.88 78 SER A C 1
ATOM 640 O O . SER A 1 78 ? 5.328 -13.564 0.326 1.00 94.88 78 SER A O 1
ATOM 642 N N . ALA A 1 79 ? 3.973 -12.703 -1.230 1.00 96.44 79 ALA A N 1
ATOM 643 C CA . ALA A 1 79 ? 4.806 -13.087 -2.366 1.00 96.44 79 ALA A CA 1
ATOM 644 C C . ALA A 1 79 ? 6.232 -12.511 -2.276 1.00 96.44 79 ALA A C 1
ATOM 646 O O . ALA A 1 79 ? 7.205 -13.233 -2.494 1.00 96.44 79 ALA A O 1
ATOM 647 N N . VAL A 1 80 ? 6.371 -11.230 -1.929 1.00 94.06 80 VAL A N 1
ATOM 648 C CA . VAL A 1 80 ? 7.674 -10.545 -1.905 1.00 94.06 80 VAL A CA 1
ATOM 649 C C . VAL A 1 80 ? 8.458 -10.825 -0.620 1.00 94.06 80 VAL A C 1
ATOM 651 O O . VAL A 1 80 ? 9.669 -11.031 -0.670 1.00 94.06 80 VAL A O 1
ATOM 654 N N . VAL A 1 81 ? 7.795 -10.830 0.538 1.00 90.25 81 VAL A N 1
ATOM 655 C CA . VAL A 1 81 ? 8.456 -10.941 1.849 1.00 90.25 81 VAL A CA 1
ATOM 656 C C . VAL A 1 81 ? 8.573 -12.390 2.303 1.00 90.25 81 VAL A C 1
ATOM 658 O O . VAL A 1 81 ? 9.664 -12.802 2.687 1.00 90.25 81 VAL A O 1
ATOM 661 N N . ASP A 1 82 ? 7.475 -13.151 2.267 1.00 92.00 82 ASP A N 1
ATOM 662 C CA . ASP A 1 82 ? 7.439 -14.525 2.788 1.00 92.00 82 ASP A CA 1
ATOM 663 C C . ASP A 1 82 ? 7.994 -15.525 1.756 1.00 92.00 82 ASP A C 1
ATOM 665 O O . ASP A 1 82 ? 8.656 -16.496 2.119 1.00 92.00 82 ASP A O 1
ATOM 669 N N . HIS A 1 83 ? 7.750 -15.282 0.463 1.00 94.19 83 HIS A N 1
ATOM 670 C CA . HIS A 1 83 ? 8.182 -16.158 -0.635 1.00 94.19 83 HIS A CA 1
ATOM 671 C C . HIS A 1 83 ? 9.373 -15.620 -1.438 1.00 94.19 83 HIS A C 1
ATOM 673 O O . HIS A 1 83 ? 9.782 -16.252 -2.410 1.00 94.19 83 HIS A O 1
ATOM 679 N N . HIS A 1 84 ? 9.937 -14.475 -1.042 1.00 93.56 84 HIS A N 1
ATOM 680 C CA . HIS A 1 84 ? 11.129 -13.873 -1.652 1.00 93.56 84 HIS A CA 1
ATOM 681 C C . HIS A 1 84 ? 11.049 -13.684 -3.180 1.00 93.56 84 HIS A C 1
ATOM 683 O O . HIS A 1 84 ? 12.075 -13.683 -3.865 1.00 93.56 84 HIS A O 1
ATOM 689 N N . ARG A 1 85 ? 9.842 -13.512 -3.738 1.00 95.94 85 ARG A N 1
ATOM 690 C CA . ARG A 1 85 ? 9.656 -13.215 -5.165 1.00 95.94 85 ARG A CA 1
ATOM 691 C C . ARG A 1 85 ? 10.002 -11.754 -5.446 1.00 95.94 85 ARG A C 1
ATOM 693 O O . ARG A 1 85 ? 9.733 -10.864 -4.642 1.00 95.94 85 ARG A O 1
ATOM 700 N N . THR A 1 86 ? 10.560 -11.487 -6.620 1.00 94.12 86 THR A N 1
ATOM 701 C CA . THR A 1 86 ? 10.734 -10.114 -7.107 1.00 94.12 86 THR A CA 1
ATOM 702 C C . THR A 1 86 ? 9.405 -9.587 -7.634 1.00 94.12 86 THR A C 1
ATOM 704 O O . THR A 1 86 ? 8.710 -10.290 -8.367 1.00 94.12 86 THR A O 1
ATOM 707 N N . PHE A 1 87 ? 9.054 -8.351 -7.273 1.00 96.50 87 PHE A N 1
ATOM 708 C CA . PHE A 1 87 ? 7.881 -7.703 -7.846 1.00 96.50 87 PHE A CA 1
ATOM 709 C C . PHE A 1 87 ? 8.099 -7.413 -9.335 1.00 96.50 87 PHE A C 1
ATOM 711 O O . PHE A 1 87 ? 9.125 -6.855 -9.720 1.00 96.50 87 PHE A O 1
ATOM 718 N N . SER A 1 88 ? 7.130 -7.803 -10.156 1.00 96.81 88 SER A N 1
ATOM 719 C CA . SER A 1 88 ? 7.113 -7.615 -11.605 1.00 96.81 88 SER A CA 1
ATOM 720 C C . SER A 1 88 ? 5.671 -7.453 -12.086 1.00 96.81 88 SER A C 1
ATOM 722 O O . SER A 1 88 ? 4.728 -7.735 -11.344 1.00 96.81 88 SER A O 1
ATOM 724 N N . GLN A 1 89 ? 5.492 -7.037 -13.339 1.00 95.81 89 GLN A N 1
ATOM 725 C CA . GLN A 1 89 ? 4.168 -6.950 -13.956 1.00 95.81 89 GLN A CA 1
ATOM 726 C C . GLN A 1 89 ? 3.465 -8.316 -14.009 1.00 95.81 89 GLN A C 1
ATOM 728 O O . GLN A 1 89 ? 2.280 -8.399 -13.699 1.00 95.81 89 GLN A O 1
ATOM 733 N N . ASP A 1 90 ? 4.202 -9.391 -14.299 1.00 97.81 90 ASP A N 1
ATOM 734 C CA . ASP A 1 90 ? 3.659 -10.755 -14.301 1.00 97.81 90 ASP A CA 1
ATOM 735 C C . ASP A 1 90 ? 3.156 -11.166 -12.913 1.00 97.81 90 ASP A C 1
ATOM 737 O O . ASP A 1 90 ? 2.056 -11.703 -12.785 1.00 97.81 90 ASP A O 1
ATOM 741 N N . LEU A 1 91 ? 3.925 -10.856 -11.858 1.00 98.25 91 LEU A N 1
ATOM 742 C CA . LEU A 1 91 ? 3.477 -11.093 -10.486 1.00 98.25 91 LEU A CA 1
ATOM 743 C C . LEU A 1 91 ? 2.239 -10.246 -10.162 1.00 98.25 91 LEU A C 1
ATOM 745 O O . LEU A 1 91 ? 1.308 -10.745 -9.540 1.00 98.25 91 LEU A O 1
ATOM 749 N N . ALA A 1 92 ? 2.203 -8.977 -10.573 1.00 98.25 92 ALA A N 1
ATOM 750 C CA . ALA A 1 92 ? 1.048 -8.114 -10.339 1.00 98.25 92 ALA A CA 1
ATOM 751 C C . ALA A 1 92 ? -0.225 -8.674 -10.998 1.00 98.25 92 ALA A C 1
ATOM 753 O O . ALA A 1 92 ? -1.275 -8.704 -10.361 1.00 98.25 92 ALA A O 1
ATOM 754 N N . LEU A 1 93 ? -0.123 -9.170 -12.233 1.00 98.44 93 LEU A N 1
ATOM 755 C CA . LEU A 1 93 ? -1.226 -9.802 -12.960 1.00 98.44 93 LEU A CA 1
ATOM 756 C C . L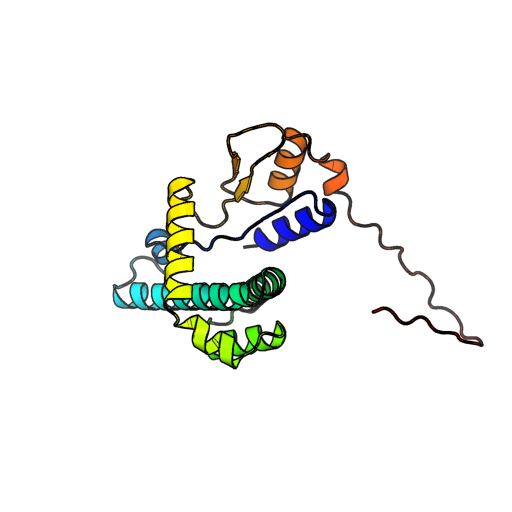EU A 1 93 ? -1.700 -11.103 -12.301 1.00 98.44 93 LEU A C 1
ATOM 758 O O . LEU A 1 93 ? -2.905 -11.323 -12.176 1.00 98.44 93 LEU A O 1
ATOM 762 N N . GLU A 1 94 ? -0.770 -11.947 -11.849 1.00 98.50 94 GLU A N 1
ATOM 763 C CA . GLU A 1 94 ? -1.076 -13.167 -11.090 1.00 98.50 94 GLU A CA 1
ATOM 764 C C . GLU A 1 94 ? -1.872 -12.834 -9.820 1.00 98.50 94 GLU A C 1
ATOM 766 O O . GLU A 1 94 ? -2.976 -13.338 -9.616 1.00 98.50 94 GLU A O 1
ATOM 771 N N . LEU A 1 95 ? -1.365 -11.897 -9.015 1.00 98.50 95 LEU A N 1
ATOM 772 C CA . LEU A 1 95 ? -2.013 -11.466 -7.776 1.00 98.50 95 LEU A CA 1
ATOM 773 C C . LEU A 1 95 ? -3.381 -10.819 -8.030 1.00 98.50 95 LEU A C 1
ATOM 775 O O . LEU A 1 95 ? -4.316 -11.012 -7.249 1.00 98.50 95 LEU A O 1
ATOM 779 N N . ALA A 1 96 ? -3.510 -10.045 -9.111 1.00 98.50 96 ALA A N 1
ATOM 780 C CA . ALA A 1 96 ? -4.766 -9.420 -9.506 1.00 98.50 96 ALA A CA 1
ATOM 781 C C . ALA A 1 96 ? -5.826 -10.472 -9.850 1.00 98.50 96 ALA A C 1
ATOM 783 O O . ALA A 1 96 ? -6.976 -10.365 -9.409 1.00 98.50 96 ALA A O 1
ATOM 784 N N . LYS A 1 97 ? -5.417 -11.525 -10.563 1.00 98.38 97 LYS A N 1
ATOM 785 C CA . LYS A 1 97 ? -6.269 -12.666 -10.898 1.00 98.38 97 LYS A CA 1
ATOM 786 C C . LYS A 1 97 ? -6.722 -13.413 -9.646 1.00 98.38 97 LYS A C 1
ATOM 788 O O . LYS A 1 97 ? -7.916 -13.672 -9.502 1.00 98.38 97 LYS A O 1
ATOM 793 N N . ASP A 1 98 ? -5.809 -13.683 -8.715 1.00 97.88 98 ASP A N 1
ATOM 794 C CA . ASP A 1 98 ? -6.128 -14.346 -7.442 1.00 97.88 98 ASP A CA 1
ATOM 795 C C . ASP A 1 98 ? -7.108 -13.526 -6.590 1.00 97.88 98 ASP A C 1
ATOM 797 O O . ASP A 1 98 ? -7.967 -14.074 -5.896 1.00 97.88 98 ASP A O 1
ATOM 801 N N . CYS A 1 99 ? -7.028 -12.196 -6.682 1.00 97.69 99 CYS A N 1
ATOM 802 C CA . CYS A 1 99 ? -7.942 -11.270 -6.011 1.00 97.69 99 CYS A CA 1
ATOM 803 C C . CYS A 1 99 ? -9.255 -11.030 -6.774 1.00 97.69 99 CYS A C 1
ATOM 805 O O . CYS A 1 99 ? -10.070 -10.213 -6.332 1.00 97.69 99 CYS A O 1
ATOM 807 N N . GLN A 1 100 ? -9.476 -11.730 -7.893 1.00 98.00 100 GLN A N 1
ATOM 808 C CA . GLN A 1 100 ? -10.666 -11.614 -8.741 1.00 98.00 100 GLN A CA 1
ATOM 809 C C . GLN A 1 100 ? -10.894 -10.170 -9.220 1.00 98.00 100 GLN A C 1
ATOM 811 O O . GLN A 1 100 ? -12.022 -9.662 -9.199 1.00 98.00 100 GLN A O 1
ATOM 816 N N . LEU A 1 101 ? -9.813 -9.475 -9.580 1.00 98.50 101 LEU A N 1
ATOM 817 C CA . LEU A 1 101 ? -9.874 -8.174 -10.242 1.00 98.50 101 LEU A CA 1
ATOM 818 C C . LEU A 1 101 ? -10.248 -8.349 -11.721 1.00 98.50 101 LEU A C 1
ATOM 820 O O . LEU A 1 101 ? -9.941 -9.369 -12.337 1.00 98.50 101 LEU A O 1
ATOM 824 N N . ASP A 1 102 ? -10.904 -7.338 -12.281 1.00 98.44 102 ASP A N 1
ATOM 825 C CA . ASP A 1 102 ? -10.992 -7.140 -13.723 1.00 98.44 102 ASP A CA 1
ATOM 826 C C . ASP A 1 102 ? -9.580 -6.830 -14.233 1.00 98.44 102 ASP A C 1
ATOM 828 O O . ASP A 1 102 ? -9.002 -5.800 -13.878 1.00 98.44 102 ASP A O 1
ATOM 832 N N . LEU A 1 103 ? -8.991 -7.769 -14.974 1.00 98.38 103 LEU A N 1
ATOM 833 C CA . LEU A 1 103 ? -7.586 -7.699 -15.371 1.00 98.38 103 LEU A CA 1
ATOM 834 C C . LEU A 1 103 ? -7.332 -6.608 -16.410 1.00 98.38 103 LEU A C 1
ATOM 836 O O . LEU A 1 103 ? -6.298 -5.949 -16.332 1.00 98.38 103 LEU A O 1
ATOM 840 N N . ASP A 1 104 ? -8.268 -6.395 -17.334 1.00 98.00 104 ASP A N 1
ATOM 841 C CA . ASP A 1 104 ? -8.118 -5.396 -18.392 1.00 98.00 104 ASP A CA 1
ATOM 842 C C . ASP A 1 104 ? -8.130 -3.993 -17.774 1.00 98.00 104 ASP A C 1
ATOM 844 O O . ASP A 1 104 ? -7.208 -3.203 -17.991 1.00 98.00 104 ASP A O 1
ATOM 848 N N . MET A 1 105 ? -9.104 -3.734 -16.894 1.00 97.88 105 MET A N 1
ATOM 849 C CA . MET A 1 105 ? -9.180 -2.477 -16.146 1.00 97.88 105 MET A CA 1
ATOM 850 C C . MET A 1 105 ? -7.988 -2.299 -15.202 1.00 97.88 105 MET A C 1
ATOM 852 O O . MET A 1 105 ? -7.452 -1.204 -15.076 1.00 97.88 105 MET A O 1
ATOM 856 N N . PHE A 1 106 ? -7.540 -3.371 -14.543 1.00 98.62 106 PHE A N 1
ATOM 857 C CA . PHE A 1 106 ? -6.390 -3.316 -13.643 1.00 98.62 106 PHE A CA 1
ATOM 858 C C . PHE A 1 106 ? -5.112 -2.882 -14.368 1.00 98.62 106 PHE A C 1
ATOM 860 O O . PHE A 1 106 ? -4.377 -2.045 -13.846 1.00 98.62 106 PHE A O 1
ATOM 867 N N . VAL A 1 107 ? -4.846 -3.431 -15.558 1.00 98.00 107 VAL A N 1
ATOM 868 C CA . VAL A 1 107 ? -3.669 -3.067 -16.361 1.00 98.00 107 VAL A CA 1
ATOM 869 C C . VAL A 1 107 ? -3.736 -1.610 -16.802 1.00 98.00 107 VAL A C 1
ATOM 871 O O . VAL A 1 107 ? -2.743 -0.900 -16.662 1.00 98.00 107 VAL A O 1
ATOM 874 N N . GLU A 1 108 ? -4.895 -1.156 -17.284 1.00 97.75 108 GLU A N 1
ATOM 875 C CA . GLU A 1 108 ? -5.097 0.244 -17.671 1.00 97.75 108 GLU A CA 1
ATOM 876 C C . GLU A 1 108 ? -4.881 1.193 -16.480 1.00 97.75 108 GLU A C 1
ATOM 878 O O . GLU A 1 108 ? -4.153 2.186 -16.577 1.00 97.75 108 GLU A O 1
ATOM 883 N N . ASP A 1 109 ? -5.443 0.847 -15.320 1.00 98.12 109 ASP A N 1
ATOM 884 C CA . ASP A 1 109 ? -5.348 1.659 -14.112 1.00 98.12 109 ASP A CA 1
ATOM 885 C C . ASP A 1 109 ? -3.924 1.733 -13.547 1.00 98.12 109 ASP A C 1
ATOM 887 O O . ASP A 1 109 ? -3.565 2.771 -12.982 1.00 98.12 109 ASP A O 1
ATOM 891 N N . CYS A 1 110 ? -3.101 0.688 -13.701 1.00 96.94 110 CYS A N 1
ATOM 892 C CA . CYS A 1 110 ? -1.728 0.653 -13.179 1.00 96.94 110 CYS A CA 1
ATOM 893 C C . CYS A 1 1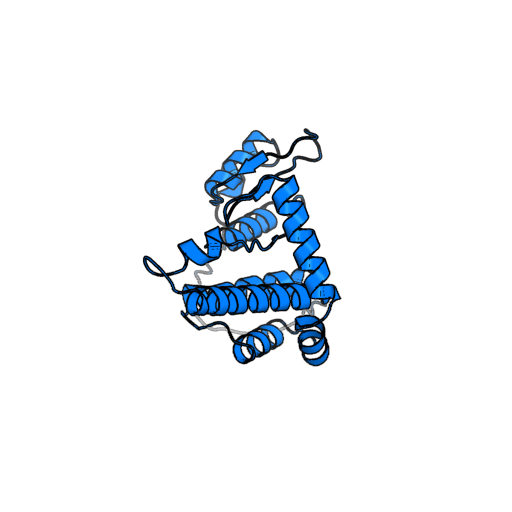10 ? -0.851 1.797 -13.712 1.00 96.94 110 CYS A C 1
ATOM 895 O O . CYS A 1 110 ? -0.001 2.291 -12.975 1.00 96.94 110 CYS A O 1
ATOM 897 N N . ASP A 1 111 ? -1.075 2.255 -14.945 1.00 94.25 111 ASP A N 1
ATOM 898 C CA . ASP A 1 111 ? -0.302 3.346 -15.562 1.00 94.25 111 ASP A CA 1
ATOM 899 C C . ASP A 1 111 ? -1.095 4.659 -15.693 1.00 94.25 111 ASP A C 1
ATOM 901 O O . ASP A 1 111 ? -0.576 5.678 -16.178 1.00 94.25 111 ASP A O 1
ATOM 905 N N . SER A 1 112 ? -2.340 4.661 -15.210 1.00 97.44 112 SER A N 1
ATOM 906 C CA . SER A 1 112 ? -3.260 5.791 -15.301 1.00 97.44 112 SER A CA 1
ATOM 907 C C . SER A 1 112 ? -2.788 7.012 -14.508 1.00 97.44 112 SER A C 1
ATOM 909 O O . SER A 1 112 ? -2.161 6.922 -13.446 1.00 97.44 112 SER A O 1
ATOM 911 N N . ASP A 1 113 ? -3.161 8.201 -14.980 1.00 98.00 113 ASP A N 1
ATOM 912 C CA . ASP A 1 113 ? -2.933 9.432 -14.218 1.00 98.00 113 ASP A CA 1
ATOM 913 C C . ASP A 1 113 ? -3.754 9.467 -12.926 1.00 98.00 113 ASP A C 1
ATOM 915 O O . ASP A 1 113 ? -3.316 10.063 -11.940 1.00 98.00 113 ASP A O 1
ATOM 919 N N . LEU A 1 114 ? -4.886 8.757 -12.885 1.00 97.31 114 LEU A N 1
ATOM 920 C CA . LEU A 1 114 ? -5.690 8.589 -11.679 1.00 97.31 114 LEU A CA 1
ATOM 921 C C . LEU A 1 114 ? -4.901 7.868 -10.575 1.00 97.31 114 LEU A C 1
ATOM 923 O O . LEU A 1 114 ? -4.867 8.348 -9.440 1.00 97.31 114 LEU A O 1
ATOM 927 N N . ALA A 1 115 ? -4.212 6.765 -10.890 1.00 97.50 115 ALA A N 1
ATOM 928 C CA . ALA A 1 115 ? -3.370 6.048 -9.928 1.00 97.50 115 ALA A CA 1
ATOM 929 C C . ALA A 1 115 ? -2.221 6.924 -9.412 1.00 97.50 115 ALA A C 1
ATOM 931 O O . ALA A 1 115 ? -1.976 6.986 -8.200 1.00 97.50 115 ALA A O 1
ATOM 932 N N . LYS A 1 116 ? -1.566 7.673 -10.308 1.00 97.94 116 LYS A N 1
ATOM 933 C CA . LYS A 1 116 ? -0.479 8.600 -9.948 1.00 97.94 116 LYS A CA 1
ATOM 934 C C . LYS A 1 116 ? -0.978 9.722 -9.037 1.00 97.94 116 LYS A C 1
ATOM 936 O O . LYS A 1 116 ? -0.338 10.015 -8.027 1.00 97.94 116 LYS A O 1
ATOM 941 N N . GLN A 1 117 ? -2.126 10.323 -9.347 1.00 97.94 117 GLN A N 1
ATOM 942 C CA . GLN A 1 117 ? -2.746 11.373 -8.532 1.00 97.94 117 GLN A CA 1
ATOM 943 C C . GLN A 1 117 ? -3.209 10.846 -7.168 1.00 97.94 117 GLN A C 1
ATOM 945 O O . GLN A 1 117 ? -2.990 11.499 -6.143 1.00 97.94 117 GLN A O 1
ATOM 950 N N . ALA A 1 118 ? -3.804 9.652 -7.130 1.00 97.06 118 ALA A N 1
ATOM 951 C CA . ALA A 1 118 ? -4.209 9.005 -5.887 1.00 97.06 118 ALA A CA 1
ATOM 952 C C . ALA A 1 118 ? -2.997 8.712 -4.992 1.00 97.06 118 ALA A C 1
ATOM 954 O O . ALA A 1 118 ? -3.045 8.943 -3.787 1.00 97.06 118 ALA A O 1
ATOM 955 N N . PHE A 1 119 ? -1.883 8.261 -5.571 1.00 96.81 119 PHE A N 1
ATOM 956 C CA . PHE A 1 119 ? -0.637 8.095 -4.831 1.00 96.81 119 PHE A CA 1
ATOM 957 C C . PHE A 1 119 ? -0.051 9.431 -4.339 1.00 96.81 119 PHE A C 1
ATOM 959 O O . PHE A 1 119 ? 0.341 9.543 -3.180 1.00 96.81 119 PHE A O 1
ATOM 966 N N . GLN A 1 120 ? -0.039 10.479 -5.166 1.00 95.69 120 GLN A N 1
ATOM 967 C CA . GLN A 1 120 ? 0.415 11.808 -4.733 1.00 95.69 120 GLN A CA 1
ATOM 968 C C . GLN A 1 120 ? -0.428 12.371 -3.582 1.00 95.69 120 GLN A C 1
ATOM 970 O O . GLN A 1 120 ? 0.106 13.027 -2.688 1.00 95.69 120 GLN A O 1
ATOM 975 N N . THR A 1 121 ? -1.736 12.118 -3.596 1.00 95.56 121 THR A N 1
ATOM 976 C CA . THR A 1 121 ? -2.651 12.520 -2.518 1.00 95.56 121 THR A CA 1
ATOM 977 C C . THR A 1 121 ? -2.308 11.796 -1.218 1.00 95.56 121 THR A C 1
ATOM 979 O O . THR A 1 121 ? -2.195 12.435 -0.175 1.00 95.56 121 THR A O 1
ATOM 982 N N . ASP A 1 122 ? -2.037 10.494 -1.291 1.00 94.75 122 ASP A N 1
ATOM 983 C CA . ASP A 1 122 ? -1.573 9.696 -0.155 1.00 94.75 122 ASP A CA 1
ATOM 984 C C . ASP A 1 122 ? -0.244 10.209 0.426 1.00 94.75 122 ASP A C 1
ATOM 986 O O . ASP A 1 122 ? -0.110 10.343 1.641 1.00 94.75 122 ASP A O 1
ATOM 990 N N . GLN A 1 123 ? 0.717 10.576 -0.426 1.00 93.06 123 GLN A N 1
ATOM 991 C CA . GLN A 1 123 ? 1.994 11.152 0.012 1.00 93.06 123 GLN A CA 1
ATOM 992 C C . GLN A 1 123 ? 1.817 12.498 0.729 1.00 93.06 123 GLN A C 1
ATOM 994 O O . GLN A 1 123 ? 2.492 12.755 1.727 1.00 93.06 123 GLN A O 1
ATOM 999 N N . LYS A 1 124 ? 0.909 13.356 0.241 1.00 93.00 124 LYS A N 1
ATOM 1000 C CA . LYS A 1 124 ? 0.572 14.629 0.903 1.00 93.00 124 LYS A CA 1
ATOM 1001 C C . LYS A 1 124 ? -0.060 14.383 2.267 1.00 93.00 124 LYS A C 1
ATOM 1003 O O . LYS A 1 124 ? 0.384 14.974 3.245 1.00 93.00 124 LYS A O 1
ATOM 1008 N N . LEU A 1 125 ? -1.014 13.455 2.341 1.00 90.50 125 LEU A N 1
ATOM 1009 C CA . LEU A 1 125 ? -1.648 13.062 3.597 1.00 90.50 125 LEU A CA 1
ATOM 1010 C C . LEU A 1 125 ? -0.614 12.554 4.612 1.00 90.50 125 LEU A C 1
ATOM 1012 O O . LEU A 1 125 ? -0.617 12.981 5.764 1.00 90.50 125 LEU A O 1
ATOM 1016 N N . ALA A 1 126 ? 0.307 11.681 4.196 1.00 89.06 126 ALA A N 1
ATOM 1017 C CA . ALA A 1 126 ? 1.370 11.190 5.071 1.00 89.06 126 ALA A CA 1
ATOM 1018 C C . ALA A 1 126 ? 2.267 12.331 5.595 1.00 89.06 126 ALA A C 1
ATOM 1020 O O . ALA A 1 126 ? 2.615 12.350 6.778 1.00 89.06 126 ALA A O 1
ATOM 1021 N N . ALA A 1 127 ? 2.591 13.309 4.741 1.00 87.56 127 ALA A N 1
ATOM 1022 C CA . ALA A 1 127 ? 3.369 14.485 5.125 1.00 87.56 127 ALA A CA 1
ATOM 1023 C C . ALA A 1 127 ? 2.615 15.399 6.110 1.00 87.56 127 ALA A C 1
ATOM 1025 O O . ALA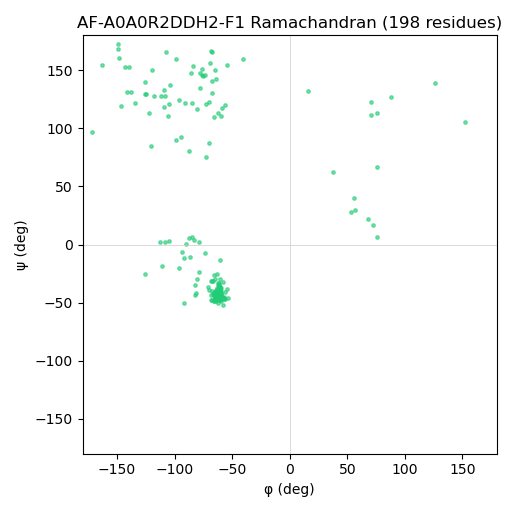 A 1 127 ? 3.201 15.835 7.102 1.00 87.56 127 ALA A O 1
ATOM 1026 N N . GLU A 1 128 ? 1.321 15.646 5.885 1.00 88.19 128 GLU A N 1
ATOM 1027 C CA . GLU A 1 128 ? 0.450 16.399 6.802 1.00 88.19 128 GLU A CA 1
ATOM 1028 C C . GLU A 1 128 ? 0.363 15.724 8.179 1.00 88.19 128 GLU A C 1
ATOM 1030 O O . GLU A 1 128 ? 0.412 16.395 9.212 1.00 88.19 128 GLU A O 1
ATOM 1035 N N . MET A 1 129 ? 0.342 14.390 8.196 1.00 85.25 129 MET A N 1
ATOM 1036 C CA . MET A 1 129 ? 0.367 13.571 9.412 1.00 85.25 129 MET A CA 1
ATOM 1037 C C . MET A 1 129 ? 1.767 13.421 10.032 1.00 85.25 129 MET A C 1
ATOM 1039 O O . MET A 1 129 ? 1.919 12.733 11.042 1.00 85.25 129 MET A O 1
ATOM 1043 N N . LYS A 1 130 ? 2.795 14.065 9.459 1.00 84.88 130 LYS A N 1
ATOM 1044 C CA . LYS A 1 130 ? 4.204 14.010 9.899 1.00 84.88 130 LYS A CA 1
ATOM 1045 C C . LYS A 1 130 ? 4.779 12.588 9.960 1.00 84.88 130 LYS A C 1
ATOM 1047 O O . LYS A 1 130 ? 5.684 12.317 10.749 1.00 84.88 130 LYS A O 1
ATOM 1052 N N . VAL A 1 131 ? 4.288 11.688 9.109 1.00 83.75 131 VAL A N 1
ATOM 1053 C CA . VAL A 1 131 ? 4.799 10.318 8.991 1.00 83.75 131 VAL A CA 1
ATOM 1054 C C . VAL A 1 131 ? 6.060 10.332 8.132 1.00 83.75 131 VAL A C 1
ATOM 1056 O O . VAL A 1 131 ? 6.027 10.694 6.958 1.00 83.75 131 VAL A O 1
ATOM 1059 N N . GLN A 1 132 ? 7.188 9.946 8.727 1.00 72.69 132 GLN A N 1
ATOM 1060 C CA . GLN A 1 132 ? 8.495 9.937 8.054 1.00 72.69 132 GLN A CA 1
ATOM 1061 C C . GLN A 1 132 ? 9.038 8.526 7.805 1.00 72.69 132 GLN A C 1
ATOM 1063 O O . GLN A 1 132 ? 9.917 8.349 6.965 1.00 72.69 132 GLN A O 1
ATOM 1068 N N . GLN A 1 133 ? 8.516 7.522 8.512 1.00 71.06 133 GLN A N 1
ATOM 1069 C CA . GLN A 1 133 ? 8.982 6.139 8.448 1.00 71.06 133 GLN A CA 1
ATOM 1070 C C . GLN A 1 133 ? 7.855 5.213 7.984 1.00 71.06 133 GLN A C 1
ATOM 1072 O O . GLN A 1 133 ? 6.676 5.468 8.229 1.00 71.06 133 GLN A O 1
ATOM 1077 N N . SER A 1 134 ? 8.217 4.127 7.301 1.00 69.94 134 SER A N 1
ATOM 1078 C CA . SER A 1 134 ? 7.270 3.063 6.969 1.00 69.94 134 SER A CA 1
ATOM 1079 C C . SER A 1 134 ? 6.840 2.298 8.230 1.00 69.94 134 SER A C 1
ATOM 1081 O O . SER A 1 134 ? 7.602 2.215 9.191 1.00 69.94 134 SER A O 1
ATOM 1083 N N . SER A 1 135 ? 5.667 1.658 8.196 1.00 71.75 135 SER A N 1
ATOM 1084 C CA . SER A 1 135 ? 5.055 0.897 9.313 1.00 71.75 135 SER A CA 1
ATOM 1085 C C . SER A 1 135 ? 4.491 1.720 10.479 1.00 71.75 135 SER A C 1
ATOM 1087 O O . SER A 1 135 ? 4.197 1.156 11.529 1.00 71.75 135 SER A O 1
ATOM 1089 N N . SER A 1 136 ? 4.271 3.025 10.302 1.00 78.88 136 SER A N 1
ATOM 1090 C CA . SER A 1 136 ? 3.548 3.841 11.285 1.00 78.88 136 SER A CA 1
ATOM 1091 C C . SER A 1 136 ? 2.022 3.755 11.115 1.00 78.88 136 SER A C 1
ATOM 1093 O O . SER A 1 136 ? 1.525 3.541 10.009 1.00 78.88 136 SER A O 1
ATOM 1095 N N . ALA A 1 137 ? 1.267 3.974 12.193 1.00 80.25 137 ALA A N 1
ATOM 1096 C CA . ALA A 1 137 ? -0.189 4.133 12.169 1.00 80.25 137 ALA A CA 1
ATOM 1097 C C . ALA A 1 137 ? -0.605 5.434 12.854 1.00 80.25 137 ALA A C 1
ATOM 1099 O O . ALA A 1 137 ? -0.075 5.787 13.904 1.00 80.25 137 ALA A O 1
ATOM 1100 N N . VAL A 1 138 ? -1.595 6.120 12.285 1.00 79.81 138 VAL A N 1
ATOM 1101 C CA . VAL A 1 138 ? -2.251 7.267 12.923 1.00 79.81 138 VAL A CA 1
ATOM 1102 C C . VAL A 1 138 ? -3.658 6.844 13.320 1.00 79.81 138 VAL A C 1
ATOM 1104 O O . VAL A 1 138 ? -4.458 6.469 12.463 1.00 79.81 138 VAL A O 1
ATOM 1107 N N . ILE A 1 139 ? -3.951 6.872 14.617 1.00 80.81 139 ILE A N 1
ATOM 1108 C CA . ILE A 1 139 ? -5.215 6.400 15.187 1.00 80.81 139 ILE A CA 1
ATOM 1109 C C . ILE A 1 139 ? -6.032 7.601 15.648 1.00 80.81 139 ILE A C 1
ATOM 1111 O O . ILE A 1 139 ? -5.556 8.424 16.427 1.00 80.81 139 ILE A O 1
ATOM 1115 N N . PHE A 1 140 ? -7.281 7.678 15.197 1.00 79.81 140 PHE A N 1
ATOM 1116 C CA . PHE A 1 140 ? -8.235 8.701 15.614 1.00 79.81 140 PHE A CA 1
ATOM 1117 C C . PHE A 1 140 ? -9.355 8.065 16.431 1.00 79.81 140 PHE A C 1
ATOM 1119 O O . PHE A 1 140 ? -10.007 7.129 15.967 1.00 79.81 140 PHE A O 1
ATOM 1126 N N . ASN A 1 141 ? -9.614 8.599 17.625 1.00 77.88 141 ASN A N 1
ATOM 1127 C CA . ASN A 1 141 ? -10.827 8.287 18.370 1.00 77.88 141 ASN A CA 1
ATOM 1128 C C . ASN A 1 141 ? -11.891 9.350 18.082 1.00 77.88 141 ASN A C 1
ATOM 1130 O O . ASN A 1 141 ? -11.981 10.360 18.778 1.00 77.88 141 ASN A O 1
ATOM 1134 N N . CYS A 1 142 ? -12.733 9.089 17.081 1.00 69.31 142 CYS A N 1
ATOM 1135 C CA . CYS A 1 142 ? -13.767 10.025 16.633 1.00 69.31 142 CYS A CA 1
ATOM 1136 C C . CYS A 1 142 ? -14.808 10.390 17.709 1.00 69.31 142 CYS A C 1
ATOM 1138 O O . CYS A 1 142 ? -15.571 11.328 17.502 1.00 69.31 142 CYS A O 1
ATOM 1140 N N . SER A 1 143 ? -14.867 9.656 18.829 1.00 68.00 143 SER A N 1
ATOM 1141 C CA . SER A 1 143 ? -15.819 9.916 19.920 1.00 68.00 143 SER A CA 1
ATOM 1142 C C . SER A 1 143 ? -15.230 10.752 21.059 1.00 68.00 143 SER A C 1
ATOM 1144 O O . SER A 1 143 ? -15.993 11.328 21.830 1.00 68.00 143 SER A O 1
ATOM 1146 N N . ALA A 1 144 ? -13.899 10.813 21.191 1.00 63.59 144 ALA A N 1
ATOM 1147 C CA . ALA A 1 144 ? -13.244 11.382 22.374 1.00 63.59 144 ALA A CA 1
ATOM 1148 C C . ALA A 1 144 ? -12.231 12.496 22.070 1.00 63.59 144 ALA A C 1
ATOM 1150 O O . ALA A 1 144 ? -11.985 13.334 22.938 1.00 63.59 144 ALA A O 1
ATOM 1151 N N . SER A 1 145 ? -11.635 12.538 20.873 1.00 63.81 145 SER A N 1
ATOM 1152 C CA . SER A 1 145 ? -10.603 13.525 20.537 1.00 63.81 145 SER A CA 1
ATOM 1153 C C . SER A 1 145 ? -10.696 14.015 19.090 1.00 63.81 145 SER A C 1
ATOM 1155 O O . SER A 1 145 ? -11.137 13.308 18.189 1.00 63.81 145 SER A O 1
ATOM 1157 N N . GLN A 1 146 ? -10.229 15.246 18.857 1.00 62.69 146 GLN A N 1
ATOM 1158 C CA . GLN A 1 146 ? -9.998 15.787 17.507 1.00 62.69 146 GLN A CA 1
ATOM 1159 C C . GLN A 1 146 ? -8.544 15.588 17.036 1.00 62.69 146 GLN A C 1
ATOM 1161 O O . GLN A 1 146 ? -8.220 15.871 15.886 1.00 62.69 146 GLN A O 1
ATOM 1166 N N . CYS A 1 147 ? -7.662 15.097 17.915 1.00 69.81 147 CYS A N 1
ATOM 1167 C CA . CYS A 1 147 ? -6.252 14.844 17.621 1.00 69.81 147 CYS A CA 1
ATOM 1168 C C . CYS A 1 147 ? -6.000 13.343 17.427 1.00 69.81 147 CYS A C 1
ATOM 1170 O O . CYS A 1 147 ? -6.497 12.530 18.212 1.00 69.81 147 CYS A O 1
ATOM 1172 N N . GLY A 1 148 ? -5.206 12.997 16.409 1.00 74.94 148 GLY A N 1
ATOM 1173 C CA . GLY A 1 148 ? -4.754 11.629 16.144 1.00 74.94 148 GLY A CA 1
ATOM 1174 C C . GLY A 1 148 ? -3.496 11.261 16.933 1.00 74.94 148 GLY A C 1
ATOM 1175 O O . GLY A 1 148 ? -2.641 12.109 17.190 1.00 74.94 148 GLY A O 1
ATOM 1176 N N . LEU A 1 149 ? -3.380 9.988 17.303 1.00 81.19 149 LEU A N 1
ATOM 1177 C CA . LEU A 1 149 ? -2.206 9.402 17.948 1.00 81.19 149 LEU A CA 1
ATOM 1178 C C . LEU A 1 149 ? -1.320 8.733 16.896 1.00 81.19 149 LEU A C 1
ATOM 1180 O O . LEU A 1 149 ? -1.792 7.859 16.171 1.00 81.19 149 LEU A O 1
ATOM 1184 N N . LEU A 1 150 ? -0.045 9.122 16.822 1.00 83.25 150 LEU A N 1
ATOM 1185 C CA . LEU A 1 150 ? 0.945 8.493 15.944 1.00 83.25 150 LEU A CA 1
ATOM 1186 C C . LEU A 1 150 ? 1.662 7.354 16.682 1.00 83.25 150 LEU A C 1
ATOM 1188 O O . LEU A 1 150 ? 2.320 7.578 17.696 1.00 83.25 150 LEU A O 1
ATOM 1192 N N . LEU A 1 151 ? 1.575 6.148 16.131 1.00 82.19 151 LEU A N 1
ATOM 1193 C CA . LEU A 1 151 ? 2.369 4.985 16.512 1.00 82.19 151 LEU A CA 1
ATOM 1194 C C . LEU A 1 151 ? 3.435 4.742 15.447 1.00 82.19 151 LEU A C 1
ATOM 1196 O O . LEU A 1 151 ? 3.097 4.499 14.292 1.00 82.19 151 LEU A O 1
ATOM 1200 N N . ASN A 1 152 ? 4.712 4.775 15.827 1.00 76.19 152 ASN A N 1
ATOM 1201 C CA . ASN A 1 152 ? 5.812 4.532 14.887 1.00 76.19 152 ASN A CA 1
ATOM 1202 C C . ASN A 1 152 ? 6.057 3.037 14.630 1.00 76.19 152 ASN A C 1
ATOM 1204 O O . ASN A 1 152 ? 6.475 2.687 13.531 1.00 76.19 152 ASN A O 1
ATOM 1208 N N . ASP A 1 153 ? 5.773 2.179 15.617 1.00 77.69 153 ASP A N 1
ATOM 1209 C CA . ASP A 1 153 ? 5.883 0.722 15.510 1.00 77.69 153 ASP A CA 1
ATOM 1210 C C . ASP A 1 153 ? 4.536 0.055 15.816 1.00 77.69 153 ASP A C 1
ATOM 1212 O O . ASP A 1 153 ? 3.992 0.129 16.926 1.00 77.69 153 ASP A O 1
ATOM 1216 N N . VAL A 1 154 ? 3.967 -0.564 14.786 1.00 83.12 154 VAL A N 1
ATOM 1217 C CA . VAL A 1 154 ? 2.624 -1.137 14.818 1.00 83.12 154 VAL A CA 1
ATOM 1218 C C . VAL A 1 154 ? 2.725 -2.637 15.067 1.00 83.12 154 VAL A C 1
ATOM 1220 O O . VAL A 1 154 ? 2.776 -3.455 14.137 1.00 83.12 154 VAL A O 1
ATOM 1223 N N . THR A 1 155 ? 2.717 -2.992 16.348 1.00 85.56 155 THR A N 1
ATOM 1224 C CA . THR A 1 155 ? 2.568 -4.361 16.839 1.00 85.56 155 THR A CA 1
ATOM 1225 C C . THR A 1 155 ? 1.119 -4.596 17.261 1.00 85.56 155 THR A C 1
ATOM 1227 O O . THR A 1 155 ? 0.362 -3.659 17.504 1.00 85.56 155 THR A O 1
ATOM 1230 N N . TYR A 1 156 ? 0.691 -5.859 17.334 1.00 84.38 156 TYR A N 1
ATOM 1231 C CA . TYR A 1 156 ? -0.662 -6.153 17.818 1.00 84.38 156 TYR A CA 1
ATOM 1232 C C . TYR A 1 156 ? -0.853 -5.695 19.270 1.00 84.38 156 TYR A C 1
ATOM 1234 O O . TYR A 1 156 ? -1.915 -5.199 19.631 1.00 84.38 156 TYR A O 1
ATOM 1242 N N . GLU A 1 157 ? 0.199 -5.798 20.083 1.00 85.62 157 GLU A N 1
ATOM 1243 C CA . GLU A 1 157 ? 0.188 -5.321 21.460 1.00 85.62 157 GLU A CA 1
ATOM 1244 C C . GLU A 1 157 ? 0.045 -3.800 21.551 1.00 85.62 157 GLU A C 1
ATOM 1246 O O . GLU A 1 157 ? -0.857 -3.339 22.248 1.00 85.62 157 GLU A O 1
ATOM 1251 N N . SER A 1 158 ? 0.833 -3.030 20.787 1.00 86.31 158 SER A N 1
ATOM 1252 C CA . SER A 1 158 ? 0.730 -1.565 20.813 1.00 86.31 158 SER A CA 1
ATOM 1253 C C . SER A 1 158 ? -0.641 -1.076 20.338 1.00 86.31 158 SER A C 1
ATOM 1255 O O . SER A 1 158 ? -1.170 -0.097 20.863 1.00 86.31 158 SER A O 1
ATOM 1257 N N . LEU A 1 159 ? -1.269 -1.791 19.399 1.00 85.00 159 LEU A N 1
ATOM 1258 C CA . LEU A 1 159 ? -2.648 -1.534 18.987 1.00 85.00 159 LEU A CA 1
ATOM 1259 C C . LEU A 1 159 ? -3.662 -1.810 20.107 1.00 85.00 159 LEU A C 1
ATOM 1261 O O . LEU A 1 159 ? -4.564 -0.998 20.314 1.00 85.00 159 LEU A O 1
ATOM 1265 N N . CYS A 1 160 ? -3.517 -2.921 20.836 1.00 85.00 160 CYS A N 1
ATOM 1266 C CA . CYS A 1 160 ? -4.397 -3.242 21.964 1.00 85.00 160 CYS A CA 1
ATOM 1267 C C . CYS A 1 160 ? -4.276 -2.201 23.083 1.00 85.00 160 CYS A C 1
ATOM 1269 O O . CYS A 1 160 ? -5.298 -1.743 23.592 1.00 85.00 160 CYS A O 1
ATOM 1271 N N . ASP A 1 161 ? -3.049 -1.786 23.411 1.00 86.38 161 ASP A N 1
ATOM 1272 C CA . ASP A 1 161 ? -2.781 -0.759 24.423 1.00 86.38 161 ASP A CA 1
ATOM 1273 C C . ASP A 1 161 ? -3.454 0.571 24.054 1.00 86.38 161 ASP A C 1
ATOM 1275 O O . ASP A 1 161 ? -4.090 1.218 24.892 1.00 86.38 161 ASP A O 1
ATOM 1279 N N . VAL A 1 162 ? -3.381 0.972 22.777 1.00 85.75 162 VAL A N 1
ATOM 1280 C CA . VAL A 1 162 ? -4.079 2.176 22.314 1.00 85.75 162 VAL A CA 1
ATOM 1281 C C . VAL A 1 162 ? -5.592 2.002 22.406 1.00 85.75 162 VAL A C 1
ATOM 1283 O O . VAL A 1 162 ? -6.250 2.889 22.946 1.00 85.75 162 VAL A O 1
ATOM 1286 N N . CYS A 1 163 ? -6.159 0.884 21.948 1.00 83.25 163 CYS A N 1
ATOM 1287 C CA . CYS A 1 163 ? -7.601 0.636 22.052 1.00 83.25 163 CYS A CA 1
ATOM 1288 C C . CYS A 1 163 ? -8.117 0.714 23.496 1.00 83.25 163 CYS A C 1
ATOM 1290 O O . CYS A 1 163 ? -9.178 1.302 23.724 1.00 83.25 163 CYS A O 1
ATOM 1292 N N . GLU A 1 164 ? -7.359 0.181 24.454 1.00 84.62 164 GLU A N 1
ATOM 1293 C CA . GLU A 1 164 ? -7.692 0.234 25.878 1.00 84.62 164 GLU A CA 1
ATOM 1294 C C . GLU A 1 164 ? -7.588 1.656 26.431 1.00 84.62 164 GLU A C 1
ATOM 1296 O O . GLU A 1 164 ? -8.545 2.154 27.027 1.00 84.62 164 GLU A O 1
ATOM 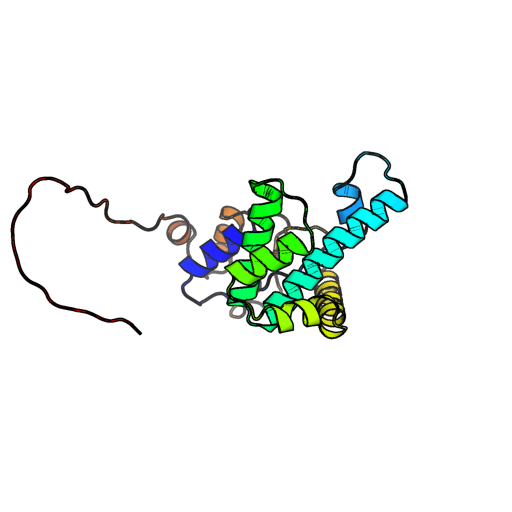1301 N N . SER A 1 165 ? -6.494 2.369 26.136 1.00 83.94 165 SER A N 1
ATOM 1302 C CA . SER A 1 165 ? -6.314 3.768 26.558 1.00 83.94 165 SER A CA 1
ATOM 1303 C C . SER A 1 165 ? -7.393 4.712 26.011 1.00 83.94 165 SER A C 1
ATOM 1305 O O . SER A 1 165 ? -7.724 5.717 26.636 1.00 83.94 165 SER A O 1
ATOM 1307 N N . GLN A 1 166 ? -7.942 4.390 24.837 1.00 81.19 166 GLN A N 1
ATOM 1308 C CA . GLN A 1 166 ? -8.985 5.163 24.166 1.00 81.19 166 GLN A CA 1
ATOM 1309 C C . GLN A 1 166 ? -10.405 4.725 24.563 1.00 81.19 166 GLN A C 1
ATOM 1311 O O . GLN A 1 166 ? -11.374 5.290 24.056 1.00 81.19 166 GLN A O 1
ATOM 1316 N N . GLY A 1 167 ? -10.550 3.730 25.447 1.00 76.12 167 GLY A N 1
ATOM 1317 C CA . GLY A 1 167 ? -11.848 3.224 25.902 1.00 76.12 167 GLY A CA 1
ATOM 1318 C C . GLY A 1 167 ? -12.653 2.496 24.819 1.00 76.12 167 GLY A C 1
ATOM 1319 O O . GLY A 1 167 ? -13.876 2.408 24.918 1.00 76.12 167 GLY A O 1
ATOM 1320 N N . VAL A 1 168 ? -11.993 1.999 23.767 1.00 77.50 168 VAL A N 1
ATOM 1321 C CA . VAL A 1 168 ? -12.642 1.313 22.636 1.00 77.50 168 VAL A CA 1
ATOM 1322 C C . VAL A 1 168 ? -12.922 -0.157 22.967 1.00 77.50 168 VAL A C 1
ATOM 1324 O O . VAL A 1 168 ? -14.001 -0.665 22.651 1.00 77.50 168 VAL A O 1
ATOM 1327 N N . ALA A 1 169 ? -11.951 -0.836 23.584 1.00 77.62 169 ALA A N 1
ATOM 1328 C CA . ALA A 1 169 ? -11.999 -2.245 23.977 1.00 77.62 169 ALA A CA 1
ATOM 1329 C C . ALA A 1 169 ? -10.906 -2.553 25.012 1.00 77.62 169 ALA A C 1
ATOM 1331 O O . ALA A 1 169 ? -9.879 -1.883 25.016 1.00 77.62 169 ALA A O 1
ATOM 1332 N N . THR A 1 170 ? -11.098 -3.573 25.852 1.00 80.31 170 THR A N 1
ATOM 1333 C CA . THR A 1 170 ? -10.067 -4.013 26.807 1.00 80.31 170 THR A CA 1
ATOM 1334 C C . THR A 1 170 ? -8.991 -4.841 26.111 1.00 80.31 170 THR A C 1
ATOM 1336 O O . THR A 1 170 ? -9.278 -5.589 25.168 1.00 80.31 170 THR A O 1
ATOM 1339 N N . LYS A 1 171 ? -7.747 -4.752 26.595 1.00 80.56 171 LYS A N 1
ATOM 1340 C CA . LYS A 1 171 ? -6.631 -5.548 26.059 1.00 80.56 171 LYS A CA 1
ATOM 1341 C C . LYS A 1 171 ? -6.898 -7.046 26.208 1.00 80.56 171 LYS A C 1
ATOM 1343 O O . LYS A 1 171 ? -6.630 -7.807 25.285 1.00 80.56 171 LYS A O 1
ATOM 1348 N N . GLU A 1 172 ? -7.502 -7.462 27.320 1.00 80.19 172 GLU A N 1
ATOM 1349 C CA . GLU A 1 172 ? -7.886 -8.857 27.575 1.00 80.19 172 GLU A CA 1
ATOM 1350 C C . GLU A 1 172 ? -8.823 -9.414 26.487 1.00 80.19 172 GLU A C 1
ATOM 1352 O O . GLU A 1 172 ? -8.546 -10.467 25.911 1.00 80.19 172 GLU A O 1
ATOM 1357 N N . MET A 1 173 ? -9.866 -8.664 26.111 1.00 80.19 173 MET A N 1
ATOM 1358 C CA . MET A 1 173 ? -10.799 -9.060 25.047 1.00 80.19 173 MET A CA 1
ATOM 1359 C C . MET A 1 173 ? -10.093 -9.230 23.694 1.00 80.19 173 MET A C 1
ATOM 1361 O O . MET A 1 173 ? -10.406 -10.151 22.945 1.00 80.19 173 MET A O 1
ATOM 1365 N N . LEU A 1 174 ? -9.136 -8.353 23.378 1.00 79.81 174 LEU A N 1
ATOM 1366 C CA . LEU A 1 174 ? -8.416 -8.360 22.100 1.00 79.81 174 LEU A CA 1
ATOM 1367 C C . LEU A 1 174 ? -7.309 -9.421 22.024 1.00 79.81 174 LEU A C 1
ATOM 1369 O O . LEU A 1 174 ? -6.921 -9.822 20.925 1.00 79.81 174 LEU A O 1
ATOM 1373 N N . MET A 1 175 ? -6.789 -9.861 23.169 1.00 79.56 175 MET A N 1
ATOM 1374 C CA . MET A 1 175 ? -5.718 -10.858 23.265 1.00 79.56 175 MET A CA 1
ATOM 1375 C C . MET A 1 175 ? -6.231 -12.297 23.386 1.00 79.56 175 MET A C 1
ATOM 1377 O O . MET A 1 175 ? -5.447 -13.234 23.240 1.00 79.56 175 MET A O 1
ATOM 1381 N N . THR A 1 176 ? -7.526 -12.492 23.636 1.00 75.44 176 THR A N 1
ATOM 1382 C CA . THR A 1 176 ? -8.116 -13.831 23.728 1.00 75.44 176 THR A CA 1
ATOM 1383 C C . THR A 1 176 ? -8.206 -14.440 22.324 1.00 75.44 176 THR A C 1
ATOM 1385 O O . THR A 1 176 ? -8.840 -13.862 21.443 1.00 75.44 176 THR A O 1
ATOM 1388 N N . GLU A 1 177 ? -7.570 -15.592 22.076 1.00 54.22 177 GLU A N 1
ATOM 1389 C CA . GLU A 1 177 ? -7.752 -16.285 20.793 1.00 54.22 177 GLU A CA 1
ATOM 1390 C C . GLU A 1 177 ? -9.213 -16.735 20.632 1.00 54.22 177 GLU A C 1
ATOM 1392 O O . GLU A 1 177 ? -9.828 -17.171 21.613 1.00 54.22 177 GLU A O 1
ATOM 1397 N N . PRO A 1 178 ? -9.788 -16.667 19.414 1.00 46.44 178 PRO A N 1
ATOM 1398 C CA . PRO A 1 178 ? -11.108 -17.224 19.169 1.00 46.44 178 PRO A CA 1
ATOM 1399 C C . PRO A 1 178 ? -11.099 -18.699 19.569 1.00 46.44 178 PRO A C 1
ATOM 1401 O O . PRO A 1 178 ? -10.316 -19.500 19.057 1.00 46.44 178 PRO A O 1
ATOM 1404 N N . THR A 1 179 ? -11.964 -19.053 20.518 1.00 36.69 179 THR A N 1
ATOM 1405 C CA . THR A 1 179 ? -12.135 -20.424 20.987 1.00 36.69 179 THR A CA 1
ATOM 1406 C C . THR A 1 179 ? -12.795 -21.218 19.863 1.00 36.69 179 THR A C 1
ATOM 1408 O O . THR A 1 179 ? -14.016 -21.301 19.770 1.00 36.69 179 THR A O 1
ATOM 1411 N N . TYR A 1 180 ? -11.996 -21.770 18.952 1.00 38.03 180 TYR A N 1
ATOM 1412 C CA . TYR A 1 180 ? -12.495 -22.774 18.023 1.00 38.03 180 TYR A CA 1
ATOM 1413 C C . TYR A 1 180 ? -12.768 -24.048 18.830 1.00 38.03 180 TYR A C 1
ATOM 1415 O O . TYR A 1 180 ? -11.845 -24.547 19.483 1.00 38.03 180 TYR A O 1
ATOM 1423 N N . PRO A 1 181 ? -13.998 -24.595 18.830 1.00 34.12 181 PRO A N 1
ATOM 1424 C CA . PRO A 1 181 ? -14.231 -25.894 19.437 1.00 34.12 181 PRO A CA 1
ATOM 1425 C C . PRO A 1 181 ? -13.338 -26.915 18.726 1.00 34.12 181 PRO A C 1
ATOM 1427 O O . PRO A 1 181 ? -13.452 -27.129 17.519 1.00 34.12 181 PRO A O 1
ATOM 1430 N N . GLN A 1 182 ? -12.414 -27.520 19.476 1.00 33.78 182 GLN A N 1
ATOM 1431 C CA . GLN A 1 182 ? -11.642 -28.657 18.996 1.00 33.78 182 GLN A CA 1
ATOM 1432 C C . GLN A 1 182 ? -12.632 -29.766 18.655 1.00 33.78 182 GLN A C 1
ATOM 1434 O O . GLN A 1 182 ? -13.269 -30.331 19.545 1.00 33.78 182 GLN A O 1
ATOM 1439 N N . ASN A 1 183 ? -12.777 -30.062 17.364 1.00 37.59 183 ASN A N 1
ATOM 1440 C CA . ASN A 1 183 ? -13.590 -31.173 16.898 1.00 37.59 183 ASN A CA 1
ATOM 1441 C C . ASN A 1 183 ? -12.861 -32.488 17.215 1.00 37.59 183 ASN A C 1
ATOM 1443 O O . ASN A 1 183 ? -12.238 -33.109 16.358 1.00 37.59 183 ASN A O 1
ATOM 1447 N N . ASN A 1 184 ? -12.883 -32.874 18.488 1.00 44.25 184 ASN A N 1
ATOM 1448 C CA . ASN A 1 184 ? -12.397 -34.155 18.966 1.00 44.25 184 ASN A CA 1
ATOM 1449 C C . ASN A 1 184 ? -13.545 -35.161 18.873 1.00 44.25 184 ASN A C 1
ATOM 1451 O O . ASN A 1 184 ? -14.225 -35.423 19.862 1.00 44.25 184 ASN A O 1
ATOM 1455 N N . GLN A 1 185 ? -13.769 -35.691 17.668 1.00 40.69 185 GLN A N 1
ATOM 1456 C CA . GLN A 1 185 ? -14.404 -36.992 17.443 1.00 40.69 185 GLN A CA 1
ATOM 1457 C C . GLN A 1 185 ? -14.319 -37.375 15.959 1.00 40.69 185 GLN A C 1
ATOM 1459 O O . GLN A 1 185 ? -15.146 -36.996 15.138 1.00 40.69 185 GLN A O 1
ATOM 1464 N N . ALA A 1 186 ? -13.311 -38.179 15.626 1.00 32.19 186 ALA A N 1
ATOM 1465 C CA . ALA A 1 186 ? -13.369 -39.087 14.490 1.00 32.19 186 ALA A CA 1
ATOM 1466 C C . ALA A 1 186 ? -13.176 -40.507 15.033 1.00 32.19 186 ALA A C 1
ATOM 1468 O O . ALA A 1 186 ? -12.067 -41.033 15.084 1.00 32.19 186 ALA A O 1
ATOM 1469 N N . ALA A 1 187 ? -14.276 -41.106 15.484 1.00 34.09 187 ALA A N 1
ATOM 1470 C CA . ALA A 1 187 ? -14.400 -42.545 15.627 1.00 34.09 187 ALA A CA 1
ATOM 1471 C C . ALA A 1 187 ? -15.815 -42.967 15.211 1.00 34.09 187 ALA A C 1
ATOM 1473 O O . ALA A 1 187 ? -16.807 -42.414 15.675 1.00 34.09 187 ALA A O 1
ATOM 1474 N N . SER A 1 188 ? -15.840 -43.995 14.364 1.00 32.19 188 SER A N 1
ATOM 1475 C CA . SER A 1 188 ? -16.959 -44.849 13.950 1.00 32.19 188 SER A CA 1
ATOM 1476 C C . SER A 1 188 ? -18.065 -44.284 13.048 1.00 32.19 188 SER A C 1
ATOM 1478 O O . SER A 1 188 ? -18.780 -43.341 13.359 1.00 32.19 188 SER A O 1
ATOM 1480 N N . ALA A 1 189 ? -18.186 -44.990 11.924 1.00 35.34 189 ALA A N 1
ATOM 1481 C CA . ALA A 1 189 ? -19.208 -44.951 10.897 1.00 35.34 189 ALA A CA 1
ATOM 1482 C C . ALA A 1 189 ? -20.648 -45.136 11.404 1.00 35.34 189 ALA A C 1
ATOM 1484 O O . ALA A 1 189 ? -20.887 -45.881 12.352 1.00 35.34 189 ALA A O 1
ATOM 1485 N N . GLY A 1 190 ? -21.600 -44.592 10.639 1.00 29.56 190 GLY A N 1
ATOM 1486 C CA . GLY A 1 190 ? -22.974 -45.092 10.599 1.00 29.56 190 GLY A CA 1
ATOM 1487 C C . GLY A 1 190 ? -24.030 -44.042 10.256 1.00 29.56 190 GLY A C 1
ATOM 1488 O O . GLY A 1 190 ? -24.400 -43.266 11.122 1.00 29.56 190 GLY A O 1
ATOM 1489 N N . GLY A 1 191 ? -24.545 -44.099 9.023 1.00 28.41 191 GLY A N 1
ATOM 1490 C CA . GLY A 1 191 ? -25.979 -43.962 8.725 1.00 28.41 191 GLY A CA 1
ATOM 1491 C C . GLY A 1 191 ? -26.646 -42.579 8.758 1.00 28.41 191 GLY A C 1
ATOM 1492 O O . GLY A 1 191 ? -26.932 -42.042 9.817 1.00 28.41 191 GLY A O 1
ATOM 1493 N N . ASP A 1 192 ? -27.064 -42.164 7.559 1.00 28.34 192 ASP A N 1
ATOM 1494 C CA . ASP A 1 192 ? -28.404 -41.652 7.228 1.00 28.34 192 ASP A CA 1
ATOM 1495 C C . ASP A 1 192 ? -28.815 -40.162 7.360 1.00 28.34 192 ASP A C 1
ATOM 1497 O O . ASP A 1 192 ? -28.798 -39.536 8.412 1.00 28.34 192 ASP A O 1
ATOM 1501 N N . LEU A 1 193 ? -29.335 -39.709 6.202 1.00 29.45 193 LEU A N 1
ATOM 1502 C CA . LEU A 1 193 ? -30.326 -38.669 5.871 1.00 29.45 193 LEU A CA 1
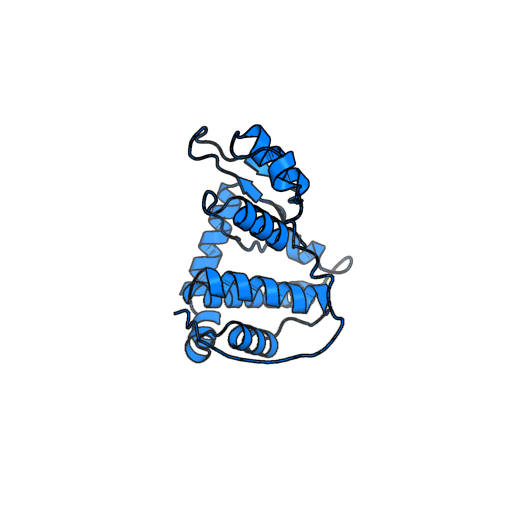ATOM 1503 C C . LEU A 1 193 ? -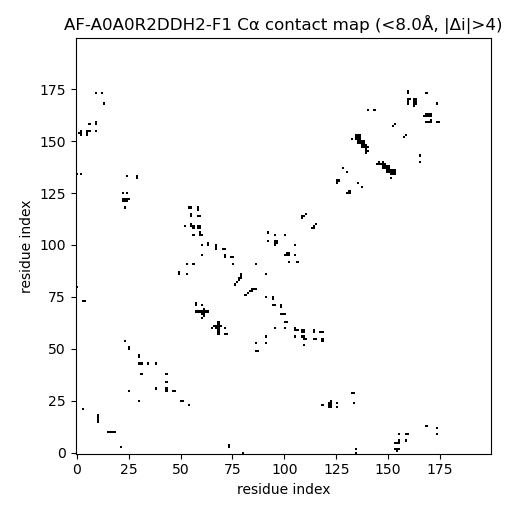30.012 -37.154 6.028 1.00 29.45 193 LEU A C 1
ATOM 1505 O O . LEU A 1 193 ? -29.988 -36.574 7.105 1.00 29.45 193 LEU A O 1
ATOM 1509 N N . HIS A 1 194 ? -29.926 -36.509 4.851 1.00 31.78 194 HIS A N 1
ATOM 1510 C CA . HIS A 1 194 ? -30.114 -35.083 4.493 1.00 31.78 194 HIS A CA 1
ATOM 1511 C C . HIS A 1 194 ? -31.296 -34.366 5.208 1.00 31.78 194 HIS A C 1
ATOM 1513 O O . HIS A 1 194 ? -32.235 -35.067 5.586 1.00 31.78 194 HIS A O 1
ATOM 1519 N N . PRO A 1 195 ? -31.354 -33.000 5.308 1.00 40.06 195 PRO A N 1
ATOM 1520 C CA . PRO A 1 195 ? -31.220 -32.073 4.163 1.00 40.06 195 PRO A CA 1
ATOM 1521 C C . PRO A 1 195 ? -30.579 -30.670 4.361 1.00 40.06 195 PRO A C 1
ATOM 1523 O O . PRO A 1 195 ? -30.497 -30.118 5.448 1.00 40.06 195 PRO A O 1
ATOM 1526 N N . HIS A 1 196 ? -30.150 -30.132 3.208 1.00 31.22 196 HIS A N 1
ATOM 1527 C CA . HIS A 1 196 ? -29.943 -28.744 2.747 1.00 31.22 196 HIS A CA 1
ATOM 1528 C C . HIS A 1 196 ? -29.880 -27.545 3.720 1.00 31.22 196 HIS A C 1
ATOM 1530 O O . HIS A 1 196 ? -30.854 -27.236 4.399 1.00 31.22 196 HIS A O 1
ATOM 1536 N N . LEU A 1 197 ? -28.852 -26.697 3.531 1.00 26.41 197 LEU A N 1
ATOM 1537 C CA . LEU A 1 197 ? -29.016 -25.235 3.567 1.00 26.41 197 LEU A CA 1
ATOM 1538 C C . LEU A 1 197 ? -28.058 -24.528 2.583 1.00 26.41 197 LEU A C 1
ATOM 1540 O O . LEU A 1 197 ? -26.840 -24.650 2.684 1.00 26.41 197 LEU A O 1
ATOM 1544 N N . HIS A 1 198 ? -28.635 -23.804 1.621 1.00 27.09 198 HIS A N 1
ATOM 1545 C CA . HIS A 1 198 ? -27.957 -22.815 0.778 1.00 27.09 198 HIS A CA 1
ATOM 1546 C C . HIS A 1 198 ? -27.695 -21.536 1.585 1.00 27.09 198 HIS A C 1
ATOM 1548 O O . HIS A 1 198 ? -28.552 -21.127 2.368 1.00 27.09 198 HIS A O 1
ATOM 1554 N N . VAL A 1 199 ? -26.572 -20.862 1.329 1.00 28.33 199 VAL A N 1
ATOM 1555 C CA . VAL A 1 199 ? -26.334 -19.478 1.765 1.00 28.33 199 VAL A CA 1
ATOM 1556 C C . VAL A 1 199 ? -25.962 -18.650 0.534 1.00 28.33 199 VAL A C 1
ATOM 1558 O O . VAL A 1 199 ? -25.147 -19.093 -0.276 1.00 28.33 199 VAL A O 1
ATOM 1561 N N . LEU A 1 200 ? -26.653 -17.516 0.384 1.00 33.06 200 LEU A N 1
ATOM 1562 C CA . LEU A 1 200 ? -26.442 -16.468 -0.622 1.00 33.06 200 LEU A CA 1
ATOM 1563 C C . LEU A 1 200 ? -25.072 -15.797 -0.475 1.00 33.06 200 LEU A C 1
ATOM 1565 O O . LEU A 1 200 ? -24.641 -15.604 0.684 1.00 33.06 200 LEU A O 1
#

Sequence (200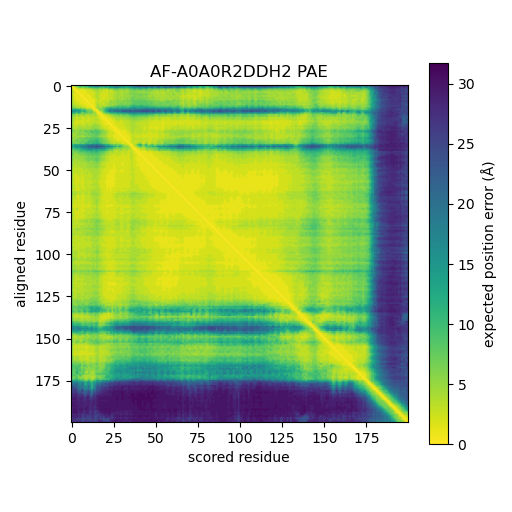 aa):
MRSERNIMKLADHLNSKVSFQFVPLLNQQIIEQSLTARPTLAERNDRFNVYYQAILAYKAALFQGKRKGRSFLLNMQSAVVDHHRTFSQDLALELAKDCQLDLDMFVEDCDSDLAKQAFQTDQKLAAEMKVQQSSSAVIFNCSASQCGLLLNDVTYESLCDVCESQGVATKEMLMTEPTYPQNNQAASAGGDLHPHLHVL

Nearest PDB structures (foldseek):
  6ghb-assembly1_B  TM=8.324E-01  e=3.269E-05  Geobacillus kaustophilus HTA426
  6gho-assembly1_B  TM=6.916E-01  e=1.785E-05  Geobacillus kaustophilus HTA426
  6ghb-assembly2_D  TM=6.928E-01  e=2.540E-05  Geobacillus kaustophilus HTA426
  7dk9-assembly1_B  TM=5.252E-01  e=8.675E-04  Deinococcus radiodurans R1 = ATCC 13939 = DSM 20539
  7dka-assembly1_B-2  TM=5.685E-01  e=3.386E-03  Deinococcus radiodurans R1 = ATCC 13939 = DSM 20539